Protein AF-A0A949FJX7-F1 (afdb_monomer_lite)

Radius of gyration: 22.49 Å; chains: 1; bounding box: 45×61×65 Å

pLDDT: mean 82.36, std 11.71, range [41.91, 94.56]

Structure (mmCIF, N/CA/C/O backbone):
data_AF-A0A949FJX7-F1
#
_entry.id   AF-A0A949FJX7-F1
#
loop_
_atom_site.group_PDB
_atom_site.id
_atom_site.type_symbol
_atom_site.label_atom_id
_atom_site.label_alt_id
_atom_site.label_comp_id
_atom_site.label_asym_id
_atom_site.label_entity_id
_atom_site.label_seq_id
_atom_site.pdbx_PDB_ins_code
_atom_site.Cartn_x
_atom_site.Cartn_y
_atom_site.Cartn_z
_atom_site.occupancy
_atom_site.B_iso_or_equiv
_atom_site.auth_seq_id
_atom_site.auth_comp_id
_atom_site.auth_asym_id
_atom_site.auth_atom_id
_atom_site.pdbx_PDB_model_num
ATOM 1 N N . ALA A 1 1 ? -10.177 -44.378 41.256 1.00 55.56 1 ALA A N 1
ATOM 2 C CA . ALA A 1 1 ? -9.886 -43.213 40.398 1.00 55.56 1 ALA A CA 1
ATOM 3 C C . ALA A 1 1 ? -10.819 -42.079 40.815 1.00 55.56 1 ALA A C 1
ATOM 5 O O . ALA A 1 1 ? -12.022 -42.196 40.625 1.00 55.56 1 ALA A O 1
ATOM 6 N N . MET A 1 2 ? -10.292 -41.076 41.522 1.00 41.91 2 MET A N 1
ATOM 7 C CA . MET A 1 2 ? -11.069 -39.969 42.092 1.00 41.91 2 MET A CA 1
ATOM 8 C C . MET A 1 2 ? -11.589 -39.044 40.984 1.00 41.91 2 MET A C 1
ATOM 10 O O . MET A 1 2 ? -10.803 -38.447 40.254 1.00 41.91 2 MET A O 1
ATOM 14 N N . SER A 1 3 ? -12.913 -38.932 40.886 1.00 53.88 3 SER A N 1
ATOM 15 C CA . SER A 1 3 ? -13.614 -37.914 40.104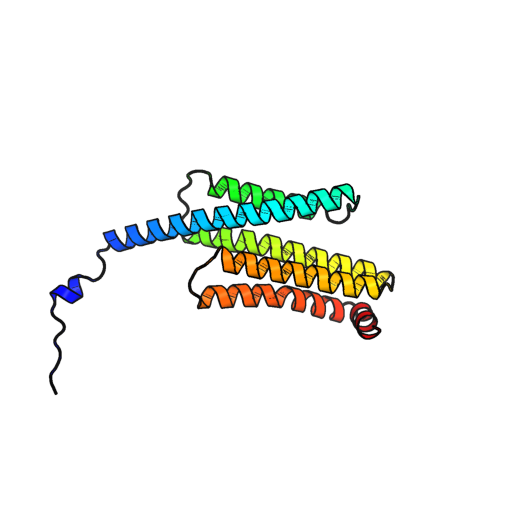 1.00 53.88 3 SER A CA 1
ATOM 16 C C . SER A 1 3 ? -13.419 -36.562 40.796 1.00 53.88 3 SER A C 1
ATOM 18 O O . SER A 1 3 ? -13.989 -36.327 41.860 1.00 53.88 3 SER A O 1
ATOM 20 N N . GLN A 1 4 ? -12.570 -35.692 40.242 1.00 52.31 4 GLN A N 1
ATOM 21 C CA . GLN A 1 4 ? -12.503 -34.292 40.660 1.00 52.31 4 GLN A CA 1
ATOM 22 C C . GLN A 1 4 ? -13.785 -33.589 40.203 1.00 52.31 4 GLN A C 1
ATOM 24 O O . GLN A 1 4 ? -13.885 -33.088 39.084 1.00 52.31 4 GLN A O 1
ATOM 29 N N . THR A 1 5 ? -14.787 -33.564 41.077 1.00 62.59 5 THR A N 1
ATOM 30 C CA . THR A 1 5 ? -15.949 -32.689 40.943 1.00 62.59 5 THR A CA 1
ATOM 31 C C . THR A 1 5 ? -15.472 -31.249 41.101 1.00 62.59 5 THR A C 1
ATOM 33 O O . THR A 1 5 ? -15.232 -30.782 42.214 1.00 62.59 5 THR A O 1
ATOM 36 N N . VAL A 1 6 ? -15.273 -30.566 39.973 1.00 63.91 6 VAL A N 1
ATOM 37 C CA . VAL A 1 6 ? -15.025 -29.121 39.930 1.00 63.91 6 VAL A CA 1
ATOM 38 C C . VAL A 1 6 ? -16.163 -28.431 40.691 1.00 63.91 6 VAL A C 1
ATOM 40 O O . VAL A 1 6 ? -17.327 -28.675 40.362 1.00 63.91 6 VAL A O 1
ATOM 43 N N . PRO A 1 7 ? -15.868 -27.619 41.718 1.00 64.88 7 PRO A N 1
ATOM 44 C CA . PRO A 1 7 ? -16.902 -27.063 42.571 1.00 64.88 7 PRO A CA 1
ATOM 45 C C . PRO A 1 7 ? -17.739 -26.016 41.796 1.00 64.88 7 PRO A C 1
ATOM 47 O O . PRO A 1 7 ? -17.229 -25.329 40.901 1.00 64.88 7 PRO A O 1
ATOM 50 N N . PRO A 1 8 ? -19.058 -25.943 42.058 1.00 58.44 8 PRO A N 1
ATOM 51 C CA . PRO A 1 8 ? -20.022 -25.192 41.241 1.00 58.44 8 PRO A CA 1
ATOM 52 C C . PRO A 1 8 ? -19.822 -23.665 41.265 1.00 58.44 8 PRO A C 1
ATOM 54 O O . PRO A 1 8 ? -20.270 -22.960 40.361 1.00 58.44 8 PRO A O 1
ATOM 57 N N . ASP A 1 9 ? -19.096 -23.143 42.249 1.00 57.72 9 ASP A N 1
ATOM 58 C CA . ASP A 1 9 ? -18.681 -21.742 42.364 1.00 57.72 9 ASP A CA 1
ATOM 59 C C . ASP A 1 9 ? -17.603 -21.347 41.336 1.00 57.72 9 ASP A C 1
ATOM 61 O O . ASP A 1 9 ? -17.586 -20.212 40.849 1.00 57.72 9 ASP A O 1
ATOM 65 N N . LEU A 1 10 ? -16.749 -22.291 40.923 1.00 54.44 10 LEU A N 1
ATOM 66 C CA . LEU A 1 10 ? -15.753 -22.077 39.867 1.00 54.44 10 LEU A CA 1
ATOM 67 C C . LEU A 1 10 ? -16.365 -22.101 38.458 1.00 54.44 10 LEU A C 1
ATOM 69 O O . LEU A 1 10 ? -15.862 -21.411 37.571 1.00 54.44 10 LEU A O 1
ATOM 73 N N . GLN A 1 11 ? -17.485 -22.804 38.252 1.00 52.91 11 GLN A N 1
ATOM 74 C CA . GLN A 1 11 ? -18.250 -22.738 36.997 1.00 52.91 11 GLN A CA 1
ATOM 75 C C . GLN A 1 11 ? -19.075 -21.444 36.882 1.00 52.91 11 GLN A C 1
ATOM 77 O O . GLN A 1 11 ? -19.305 -20.955 35.781 1.00 52.91 11 GLN A O 1
ATOM 82 N N . ALA A 1 12 ? -19.464 -20.818 37.996 1.00 49.09 12 ALA A N 1
ATOM 83 C CA . ALA A 1 12 ? -20.165 -19.529 37.990 1.00 49.09 12 ALA A CA 1
ATOM 84 C C . ALA A 1 12 ? -19.241 -18.320 37.721 1.00 49.09 12 ALA A C 1
ATOM 86 O O . ALA A 1 12 ? -19.716 -17.241 37.364 1.00 49.09 12 ALA A O 1
ATOM 87 N N . ARG A 1 13 ? -17.912 -18.498 37.792 1.00 50.84 13 ARG A N 1
ATOM 88 C CA . ARG A 1 13 ? -16.920 -17.546 37.248 1.00 50.84 13 ARG A CA 1
ATOM 89 C C . ARG A 1 13 ? -16.794 -17.601 35.720 1.00 50.84 13 ARG A C 1
ATOM 91 O O . ARG A 1 13 ? -15.902 -16.970 35.152 1.00 50.84 13 ARG A O 1
ATOM 98 N N . VAL A 1 14 ? -17.698 -18.303 35.035 1.00 57.34 14 VAL A N 1
ATOM 99 C CA . VAL A 1 14 ? -17.932 -18.153 33.595 1.00 57.34 14 VAL A CA 1
ATOM 100 C C . VAL A 1 14 ? -18.445 -16.736 33.350 1.00 57.34 14 VAL A C 1
ATOM 102 O O . VAL A 1 14 ? -19.636 -16.460 33.431 1.00 57.34 14 VAL A O 1
ATOM 105 N N . VAL A 1 15 ? -17.487 -15.837 33.110 1.00 58.91 15 VAL A N 1
ATOM 106 C CA . VAL A 1 15 ? -17.595 -14.444 32.657 1.00 58.91 15 VAL A CA 1
ATOM 107 C C . VAL A 1 15 ? -19.042 -14.007 32.440 1.00 58.91 15 VAL A C 1
ATOM 109 O O . VAL A 1 15 ? -19.660 -14.324 31.410 1.00 58.91 15 VAL A O 1
ATOM 112 N N . SER A 1 16 ? -19.565 -13.275 33.425 1.00 67.00 16 SER A N 1
ATOM 113 C CA . SER A 1 16 ? -20.904 -12.689 33.370 1.00 67.00 16 SER A CA 1
ATOM 114 C C . SER A 1 16 ? -21.109 -11.964 32.026 1.00 67.00 16 SER A C 1
ATOM 116 O O . SER A 1 16 ? -20.160 -11.369 31.500 1.00 67.00 16 SER A O 1
ATOM 118 N N . PRO A 1 17 ? -22.314 -11.986 31.427 1.00 67.12 17 PRO A N 1
ATOM 119 C CA . PRO A 1 17 ? -22.575 -11.324 30.144 1.00 67.12 17 PRO A CA 1
ATOM 120 C C . PRO A 1 17 ? -22.100 -9.862 30.119 1.00 67.12 17 PRO A C 1
ATOM 122 O O . PRO A 1 17 ? -21.512 -9.409 29.138 1.00 67.12 17 PRO A O 1
ATOM 125 N N . HIS A 1 18 ? -22.239 -9.159 31.248 1.00 66.00 18 HIS A N 1
ATOM 126 C CA . HIS A 1 18 ? -21.753 -7.793 31.442 1.00 66.00 18 HIS A CA 1
ATOM 127 C C . HIS A 1 18 ? -20.224 -7.660 31.344 1.00 66.00 18 HIS A C 1
ATOM 129 O O . HIS A 1 18 ? -19.732 -6.700 30.750 1.00 66.00 18 HIS A O 1
ATOM 135 N N . GLN A 1 19 ? -19.457 -8.629 31.855 1.00 67.62 19 GLN A N 1
ATOM 136 C CA . GLN A 1 19 ? -18.003 -8.651 31.684 1.00 67.62 19 GLN A CA 1
ATOM 137 C C . GLN A 1 19 ? -17.606 -8.885 30.220 1.00 67.62 19 GLN A C 1
ATOM 139 O O . GLN A 1 19 ? -16.698 -8.212 29.742 1.00 67.62 19 GLN A O 1
ATOM 144 N N . ARG A 1 20 ? -18.299 -9.755 29.465 1.00 62.59 20 ARG A N 1
ATOM 145 C CA . ARG A 1 20 ? -17.988 -9.987 28.033 1.00 62.59 20 ARG A CA 1
ATOM 146 C C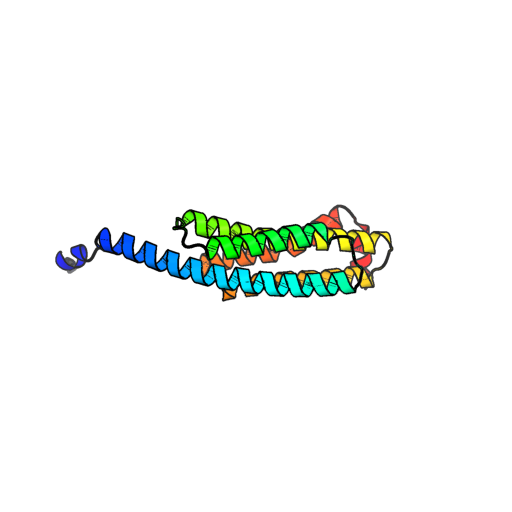 . ARG A 1 20 ? -18.177 -8.733 27.183 1.00 62.59 20 ARG A C 1
ATOM 148 O O . ARG A 1 20 ? -17.345 -8.441 26.323 1.00 62.59 20 ARG A O 1
ATOM 155 N N . VAL A 1 21 ? -19.245 -7.978 27.442 1.00 67.56 21 VAL A N 1
ATOM 156 C CA . VAL A 1 21 ? -19.512 -6.702 26.759 1.00 67.56 21 VAL A CA 1
ATOM 157 C C . VAL A 1 21 ? -18.431 -5.674 27.102 1.00 67.56 21 VAL A C 1
ATOM 159 O O . VAL A 1 21 ? -17.914 -5.007 26.206 1.00 67.56 21 VAL A O 1
ATOM 162 N N . ARG A 1 22 ? -18.015 -5.601 28.372 1.00 69.25 22 ARG A N 1
ATOM 163 C CA . ARG A 1 22 ? -16.947 -4.698 28.822 1.00 69.25 22 ARG A CA 1
ATOM 164 C C . ARG A 1 22 ? -15.582 -5.043 28.213 1.00 69.25 22 ARG A C 1
ATOM 166 O O . ARG A 1 22 ? -14.931 -4.153 27.677 1.00 69.25 22 ARG A O 1
ATOM 173 N N . PHE A 1 23 ? -15.193 -6.320 28.190 1.00 69.19 23 PHE A N 1
ATOM 174 C CA . PHE A 1 23 ? -13.948 -6.771 27.548 1.00 69.19 23 PHE A CA 1
ATOM 175 C C . PHE A 1 23 ? -13.936 -6.511 26.038 1.00 69.19 23 PHE A C 1
ATOM 177 O O . PHE A 1 23 ? -12.909 -6.124 25.480 1.00 69.19 23 PHE A O 1
ATOM 184 N N . SER A 1 24 ? -15.077 -6.684 25.367 1.00 68.00 24 SER A N 1
ATOM 185 C CA . SER A 1 24 ? -15.203 -6.388 23.934 1.00 68.00 24 SER A CA 1
ATOM 186 C C . SER A 1 24 ? -15.050 -4.889 23.658 1.00 68.00 24 SER A C 1
ATOM 188 O O . SER A 1 24 ? -14.356 -4.500 22.721 1.00 68.00 24 SER A O 1
ATOM 190 N N . ALA A 1 25 ? -15.630 -4.038 24.509 1.00 68.19 25 ALA A N 1
ATOM 191 C CA . ALA A 1 25 ? -15.488 -2.587 24.411 1.00 68.19 25 ALA A CA 1
ATOM 192 C C . ALA A 1 25 ? -14.044 -2.115 24.669 1.00 68.19 25 ALA A C 1
ATOM 194 O O . ALA A 1 25 ? -13.532 -1.292 23.911 1.00 68.19 25 ALA A O 1
ATOM 195 N N . GLU A 1 26 ? -13.367 -2.666 25.682 1.00 71.38 26 GLU A N 1
ATOM 196 C CA . GLU A 1 26 ? -11.954 -2.369 25.975 1.00 71.38 26 GLU A CA 1
ATOM 197 C C . GLU A 1 26 ? -11.032 -2.828 24.834 1.00 71.38 26 GLU A C 1
ATOM 199 O O . GLU A 1 26 ? -10.161 -2.078 24.392 1.00 71.38 26 GLU A O 1
ATOM 204 N N . THR A 1 27 ? -11.275 -4.017 24.276 1.00 77.75 27 THR A N 1
ATOM 205 C CA . THR A 1 27 ? -10.508 -4.540 23.133 1.00 77.75 27 THR A CA 1
ATOM 206 C C . THR A 1 27 ? -10.694 -3.673 21.886 1.00 77.75 27 THR A C 1
ATOM 208 O O . THR A 1 27 ? -9.722 -3.367 21.193 1.00 77.75 27 THR A O 1
ATOM 211 N N . ASN A 1 28 ? -11.922 -3.224 21.610 1.00 78.12 28 ASN A N 1
ATOM 212 C CA . ASN A 1 28 ? -12.212 -2.339 20.481 1.00 78.12 28 ASN A CA 1
ATOM 213 C C . ASN A 1 28 ? -11.568 -0.956 20.653 1.00 78.12 28 ASN A C 1
ATOM 215 O O . ASN A 1 28 ? -11.064 -0.393 19.681 1.00 78.12 28 ASN A O 1
ATOM 219 N N . ALA A 1 29 ? -11.534 -0.420 21.877 1.00 79.19 29 ALA A N 1
ATOM 220 C CA . ALA A 1 29 ? -10.850 0.838 22.169 1.00 79.19 29 ALA A CA 1
ATOM 221 C C . ALA A 1 29 ? -9.335 0.728 21.925 1.00 79.19 29 ALA A C 1
ATOM 223 O O . ALA A 1 29 ? -8.758 1.584 21.256 1.00 79.19 29 ALA A O 1
ATOM 224 N N . LEU A 1 30 ? -8.702 -0.360 22.379 1.00 81.94 30 LEU A N 1
ATOM 225 C CA . LEU A 1 30 ? -7.279 -0.616 22.126 1.00 81.94 30 LEU A CA 1
ATOM 226 C C . LEU A 1 30 ? -6.977 -0.800 20.633 1.00 81.94 30 LEU A C 1
ATOM 228 O O . LEU A 1 30 ? -5.998 -0.245 20.132 1.00 81.94 30 LEU A O 1
ATOM 232 N N . LEU A 1 31 ? -7.819 -1.549 19.913 1.00 81.94 31 LEU A N 1
ATOM 233 C CA . LEU A 1 31 ? -7.677 -1.753 18.469 1.00 81.94 31 LEU A CA 1
ATOM 234 C C . LEU A 1 31 ? -7.762 -0.425 17.710 1.00 81.94 31 LEU A C 1
ATOM 236 O O . LEU A 1 31 ? -6.953 -0.168 16.823 1.00 81.94 31 LEU A O 1
ATOM 240 N N . ARG A 1 32 ? -8.708 0.435 18.089 1.00 84.25 32 ARG A N 1
ATOM 241 C CA . ARG A 1 32 ? -8.887 1.757 17.492 1.00 84.25 32 ARG A CA 1
ATOM 242 C C . ARG A 1 32 ? -7.653 2.638 17.679 1.00 84.25 32 ARG A C 1
ATOM 244 O O . ARG A 1 32 ? -7.178 3.200 16.699 1.00 84.25 32 ARG A O 1
ATOM 251 N N . THR A 1 33 ? -7.115 2.729 18.894 1.00 86.12 33 THR A N 1
ATOM 252 C CA . THR A 1 33 ? -5.912 3.531 19.176 1.00 86.12 33 THR A CA 1
ATOM 253 C C . THR A 1 33 ? -4.705 3.032 18.378 1.00 86.12 33 THR A C 1
ATOM 255 O O . THR A 1 33 ? -3.971 3.815 17.783 1.00 86.12 33 THR A O 1
ATOM 258 N N . ARG A 1 34 ? -4.524 1.713 18.288 1.00 88.38 34 ARG A N 1
ATOM 259 C CA . ARG A 1 34 ? -3.455 1.104 17.484 1.00 88.38 34 ARG A CA 1
ATOM 260 C C . ARG A 1 34 ? -3.604 1.396 15.994 1.00 88.38 34 ARG A C 1
ATOM 262 O O . ARG A 1 34 ? -2.635 1.772 15.341 1.00 88.38 34 ARG A O 1
ATOM 269 N N . LEU A 1 35 ? -4.821 1.269 15.470 1.00 85.88 35 LEU A N 1
ATOM 270 C CA . LEU A 1 35 ? -5.119 1.558 14.071 1.00 85.88 35 LEU A CA 1
ATOM 271 C C . LEU A 1 35 ? -4.938 3.047 13.742 1.00 85.88 35 LEU A C 1
ATOM 273 O O . LEU A 1 35 ? -4.509 3.369 12.640 1.00 85.88 35 LEU A O 1
ATOM 277 N N . GLN A 1 36 ? -5.194 3.951 14.693 1.00 89.06 36 GLN A N 1
ATOM 278 C CA . GLN A 1 36 ? -4.876 5.376 14.547 1.00 89.06 36 GLN A CA 1
ATOM 279 C C . GLN A 1 36 ? -3.369 5.613 14.414 1.00 89.06 36 GLN A C 1
ATOM 281 O O . GLN A 1 36 ? -2.964 6.348 13.518 1.00 89.06 36 GLN A O 1
ATOM 286 N N . TYR A 1 37 ? -2.544 4.988 15.263 1.00 90.06 37 TYR A N 1
ATOM 287 C CA . TYR A 1 37 ? -1.086 5.105 15.156 1.00 90.06 37 TYR A CA 1
ATOM 288 C C . TYR A 1 37 ? -0.562 4.519 13.843 1.00 90.06 37 TYR A C 1
ATOM 290 O O . TYR A 1 37 ? 0.241 5.167 13.182 1.00 90.06 37 TYR A O 1
ATOM 298 N N . ALA A 1 38 ? -1.081 3.362 13.417 1.00 89.81 38 ALA A N 1
ATOM 299 C CA . ALA A 1 38 ? -0.745 2.774 12.120 1.00 89.81 38 ALA A CA 1
ATOM 300 C C . ALA A 1 38 ? -1.126 3.697 10.953 1.00 89.81 38 ALA A C 1
ATOM 302 O O . ALA A 1 38 ? -0.331 3.914 10.045 1.00 89.81 38 ALA A O 1
ATOM 303 N N . ALA A 1 39 ? -2.338 4.260 10.974 1.00 90.19 39 ALA A N 1
ATOM 304 C CA . ALA A 1 39 ? -2.800 5.174 9.935 1.00 90.19 39 ALA A CA 1
ATOM 305 C C . ALA A 1 39 ? -1.958 6.455 9.888 1.00 90.19 39 ALA A C 1
ATOM 307 O O . ALA A 1 39 ? -1.665 6.942 8.801 1.00 90.19 39 ALA A O 1
ATOM 308 N N . LEU A 1 40 ? -1.540 6.976 11.045 1.00 91.94 40 LEU A N 1
ATOM 309 C CA . LEU A 1 40 ? -0.658 8.137 11.126 1.00 91.94 40 LEU A CA 1
ATOM 310 C C . LEU A 1 40 ? 0.739 7.828 10.571 1.00 91.94 40 LEU A C 1
ATOM 312 O O . LEU A 1 40 ? 1.244 8.596 9.759 1.00 91.94 40 LEU A O 1
ATOM 316 N N . ASP A 1 41 ? 1.336 6.708 10.976 1.00 91.94 41 ASP A N 1
ATOM 317 C CA . ASP A 1 41 ? 2.644 6.254 10.489 1.00 91.94 41 ASP A CA 1
ATOM 318 C C . ASP A 1 41 ? 2.638 6.083 8.962 1.00 91.94 41 ASP A C 1
ATOM 320 O O . ASP A 1 41 ? 3.431 6.700 8.248 1.00 91.94 41 ASP A O 1
ATOM 324 N N . ILE A 1 42 ? 1.643 5.356 8.441 1.00 90.00 42 ILE A N 1
ATOM 325 C CA . ILE A 1 42 ? 1.443 5.169 7.000 1.00 90.00 42 ILE A CA 1
ATOM 326 C C . ILE A 1 42 ? 1.225 6.516 6.299 1.00 90.00 42 ILE A C 1
ATOM 328 O O . ILE A 1 42 ? 1.805 6.746 5.238 1.00 90.00 42 ILE A O 1
ATOM 332 N N . ALA A 1 43 ? 0.424 7.423 6.868 1.00 91.75 43 ALA A N 1
ATOM 333 C CA . ALA A 1 43 ? 0.201 8.748 6.289 1.00 91.75 43 ALA A CA 1
ATOM 334 C C . ALA A 1 43 ? 1.500 9.555 6.192 1.00 91.75 43 ALA A C 1
ATOM 336 O O . ALA A 1 43 ? 1.740 10.184 5.165 1.00 91.75 43 ALA A O 1
ATOM 337 N N . ILE A 1 44 ? 2.348 9.518 7.225 1.00 93.19 44 ILE A N 1
ATOM 338 C CA . ILE A 1 44 ? 3.641 10.214 7.243 1.00 93.19 44 ILE A CA 1
ATOM 339 C C . ILE A 1 44 ? 4.558 9.648 6.158 1.00 93.19 44 ILE A C 1
ATOM 341 O O . ILE A 1 44 ? 5.085 10.409 5.346 1.00 93.19 44 ILE A O 1
ATOM 345 N N . VAL A 1 45 ? 4.711 8.323 6.093 1.00 91.06 45 VAL A N 1
ATOM 346 C CA . VAL A 1 45 ? 5.551 7.666 5.079 1.00 91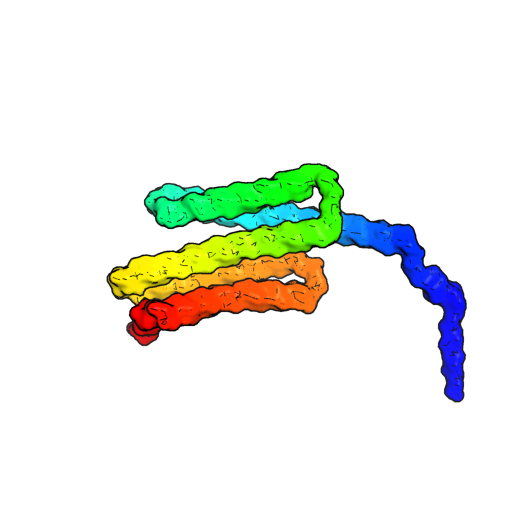.06 45 VAL A CA 1
ATOM 347 C C . VAL A 1 45 ? 5.053 7.982 3.666 1.00 91.06 45 VAL A C 1
ATOM 349 O O . VAL A 1 45 ? 5.846 8.348 2.792 1.00 91.06 45 VAL A O 1
ATOM 352 N N . LEU A 1 46 ? 3.738 7.905 3.434 1.00 88.56 46 LEU A N 1
ATOM 353 C CA . LEU A 1 46 ? 3.136 8.251 2.146 1.00 88.56 46 LEU A CA 1
ATOM 354 C C . LEU A 1 46 ? 3.302 9.735 1.807 1.00 88.56 46 LEU A C 1
ATOM 356 O O . LEU A 1 46 ? 3.581 10.047 0.653 1.00 88.56 46 LEU A O 1
ATOM 360 N N . ALA A 1 47 ? 3.178 10.639 2.779 1.00 90.44 47 ALA A N 1
ATOM 361 C CA . ALA A 1 47 ? 3.369 12.072 2.574 1.00 90.44 47 ALA A CA 1
ATOM 362 C C . ALA A 1 47 ? 4.823 12.404 2.212 1.00 90.44 47 ALA A C 1
ATOM 364 O O . ALA A 1 47 ? 5.057 13.124 1.243 1.00 90.44 47 ALA A O 1
ATOM 365 N N . ILE A 1 48 ? 5.802 11.829 2.920 1.00 90.62 48 ILE A N 1
ATOM 366 C CA . ILE A 1 48 ? 7.230 11.985 2.597 1.00 90.62 48 ILE A CA 1
ATOM 367 C C . ILE A 1 48 ? 7.502 11.473 1.181 1.00 90.62 48 ILE A C 1
ATOM 369 O O . ILE A 1 48 ? 8.123 12.165 0.372 1.00 90.62 48 ILE A O 1
ATOM 373 N N . SER A 1 49 ? 6.989 10.284 0.851 1.00 86.06 49 SER A N 1
ATOM 374 C CA . SER A 1 49 ? 7.116 9.717 -0.491 1.00 86.06 49 SER A CA 1
ATOM 375 C C . SER A 1 49 ? 6.470 10.618 -1.548 1.00 86.06 49 SER A C 1
ATOM 377 O O . SER A 1 49 ? 7.070 10.875 -2.592 1.00 86.06 49 SER A O 1
ATOM 379 N N . PHE A 1 50 ? 5.274 11.143 -1.279 1.00 86.56 50 PHE A N 1
ATOM 380 C CA . PHE A 1 50 ? 4.552 12.039 -2.175 1.00 86.56 50 PHE A CA 1
ATOM 381 C C . PHE A 1 50 ? 5.345 13.318 -2.451 1.00 86.56 50 PHE A C 1
ATOM 383 O O . PHE A 1 50 ? 5.588 13.632 -3.614 1.00 86.56 50 PHE A O 1
ATOM 390 N N . VAL A 1 51 ? 5.819 14.001 -1.405 1.00 88.19 51 VAL A N 1
ATOM 391 C CA . VAL A 1 51 ? 6.624 15.227 -1.527 1.00 88.19 51 VAL A CA 1
ATOM 392 C C . VAL A 1 51 ? 7.914 14.954 -2.296 1.00 88.19 51 VAL A C 1
ATOM 394 O O . VAL A 1 51 ? 8.227 15.684 -3.233 1.00 88.19 51 VAL A O 1
ATOM 397 N N . GLY A 1 52 ? 8.629 13.871 -1.980 1.00 83.94 52 GLY A N 1
ATOM 398 C CA . GLY A 1 52 ? 9.858 13.513 -2.692 1.00 83.94 52 GLY A CA 1
ATOM 399 C C . GLY A 1 52 ? 9.635 13.270 -4.188 1.00 83.94 52 GLY A C 1
ATOM 400 O O . GLY A 1 52 ? 10.421 13.715 -5.019 1.00 83.94 52 GLY A O 1
ATOM 401 N N . ASN A 1 53 ? 8.531 12.616 -4.559 1.00 82.88 53 ASN A N 1
ATOM 402 C CA . ASN A 1 53 ? 8.221 12.352 -5.967 1.00 82.88 53 ASN A CA 1
ATOM 403 C C . ASN A 1 53 ? 7.665 13.577 -6.705 1.00 82.88 53 ASN A C 1
ATOM 405 O O . ASN A 1 53 ? 7.914 13.720 -7.905 1.00 82.88 53 ASN A O 1
ATOM 409 N N . PHE A 1 54 ? 6.946 14.448 -5.993 1.00 82.56 54 PHE A N 1
ATOM 410 C CA . PHE A 1 54 ? 6.494 15.740 -6.499 1.00 82.56 54 PHE A CA 1
ATOM 411 C C . PHE A 1 54 ? 7.691 16.635 -6.837 1.00 82.56 54 PHE A C 1
ATOM 413 O O . PHE A 1 54 ? 7.770 17.156 -7.946 1.00 82.56 54 PHE A O 1
ATOM 420 N N . LEU A 1 55 ? 8.676 16.723 -5.936 1.00 86.19 55 LEU A N 1
ATOM 421 C CA . LEU A 1 55 ? 9.930 17.447 -6.177 1.00 86.19 55 LEU A CA 1
ATOM 422 C C . LEU A 1 55 ? 10.746 16.833 -7.323 1.00 86.19 55 LEU A C 1
ATOM 424 O O . LEU A 1 55 ? 11.333 17.558 -8.120 1.00 86.19 55 LEU A O 1
ATOM 428 N N . ALA A 1 56 ? 10.729 15.505 -7.461 1.00 79.81 56 ALA A N 1
ATOM 429 C CA . ALA A 1 56 ? 11.358 14.804 -8.580 1.00 79.81 56 ALA A CA 1
ATOM 430 C C . ALA A 1 56 ? 10.586 14.923 -9.915 1.00 79.81 56 ALA A C 1
ATOM 432 O O . ALA A 1 56 ? 10.963 14.276 -10.888 1.00 79.81 56 ALA A O 1
ATOM 433 N N . SER A 1 57 ? 9.499 15.711 -9.983 1.00 74.12 57 SER A N 1
ATOM 434 C CA . SER A 1 57 ? 8.682 15.939 -11.193 1.00 74.12 57 SER A CA 1
ATOM 435 C C . SER A 1 57 ? 8.123 14.662 -11.845 1.00 74.12 57 SER A C 1
ATOM 437 O O . SER A 1 57 ? 7.770 14.637 -13.026 1.00 74.12 57 SER A O 1
ATOM 439 N N . SER A 1 58 ? 7.996 13.585 -11.071 1.00 70.94 58 SER A N 1
ATOM 440 C CA . SER A 1 58 ? 7.541 12.275 -11.550 1.00 70.94 58 SER A CA 1
ATOM 441 C C . SER A 1 58 ? 6.015 12.160 -11.438 1.00 70.94 58 SER A C 1
ATOM 443 O O . SER A 1 58 ? 5.467 11.749 -10.415 1.00 70.94 58 SER A O 1
ATOM 445 N N . HIS A 1 59 ? 5.314 12.557 -12.506 1.00 73.75 59 HIS A N 1
ATOM 446 C CA . HIS A 1 59 ? 3.852 12.720 -12.512 1.00 73.75 59 HIS A CA 1
ATOM 447 C C . HIS A 1 59 ? 3.056 11.420 -12.711 1.00 73.75 59 HIS A C 1
ATOM 449 O O . HIS A 1 59 ? 1.860 11.390 -12.425 1.00 73.75 59 HIS A O 1
ATOM 455 N N . GLU A 1 60 ? 3.707 10.337 -13.143 1.00 69.12 60 GLU A N 1
ATOM 456 C CA . GLU A 1 60 ? 3.049 9.135 -13.686 1.00 69.12 60 GLU A CA 1
ATOM 457 C C . GLU A 1 60 ? 2.115 8.398 -12.705 1.00 69.12 60 GLU A C 1
ATOM 459 O O . GLU A 1 60 ? 1.272 7.619 -13.132 1.00 69.12 60 GLU A O 1
ATOM 464 N N . TRP A 1 61 ? 2.200 8.671 -11.396 1.00 81.25 61 TRP A N 1
ATOM 465 C CA . TRP A 1 61 ? 1.365 8.021 -10.370 1.00 81.25 61 TRP A CA 1
ATOM 466 C C . TRP A 1 61 ? 0.887 8.971 -9.263 1.00 81.25 61 TRP A C 1
ATOM 468 O O . TRP A 1 61 ? 0.4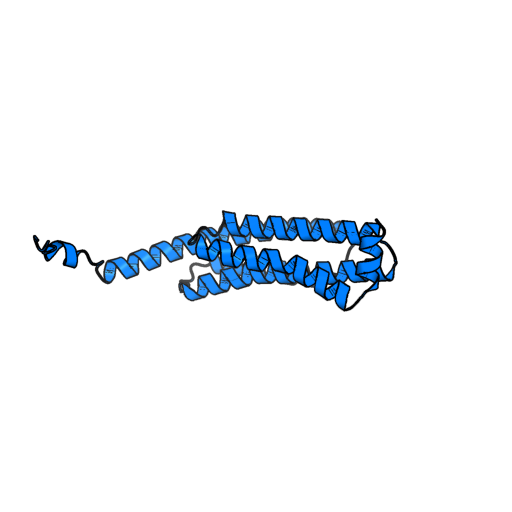83 8.519 -8.187 1.00 81.25 61 TRP A O 1
ATOM 478 N N . LEU A 1 62 ? 0.937 10.290 -9.493 1.00 82.88 62 LEU A N 1
ATOM 479 C CA . LEU A 1 62 ? 0.546 11.274 -8.475 1.00 82.88 62 LEU A CA 1
ATOM 480 C C . LEU A 1 62 ? -0.929 11.148 -8.094 1.00 82.88 62 LEU A C 1
ATOM 482 O O . LEU A 1 62 ? -1.242 11.189 -6.911 1.00 82.88 62 LEU A O 1
ATOM 486 N N . LEU A 1 63 ? -1.820 10.918 -9.064 1.00 86.25 63 LEU A N 1
ATOM 487 C CA . LEU A 1 63 ? -3.251 10.772 -8.791 1.00 86.25 63 LEU A CA 1
ATOM 488 C C . LEU A 1 63 ? -3.537 9.581 -7.865 1.00 86.25 63 LEU A C 1
ATOM 490 O O . LEU A 1 63 ? -4.232 9.737 -6.865 1.00 86.25 63 LEU A O 1
ATOM 494 N N . LEU A 1 64 ? -2.962 8.409 -8.162 1.00 88.12 64 LEU A N 1
ATOM 495 C CA . LEU A 1 64 ? -3.134 7.207 -7.341 1.00 88.12 64 LEU A CA 1
ATOM 496 C C . LEU A 1 64 ? -2.630 7.442 -5.912 1.00 88.12 64 LEU A C 1
ATOM 498 O O . LEU A 1 64 ? -3.336 7.140 -4.951 1.00 88.12 64 LEU A O 1
ATOM 502 N N . ARG A 1 65 ? -1.438 8.035 -5.772 1.00 87.81 65 ARG A N 1
ATOM 503 C CA . ARG A 1 65 ? -0.865 8.372 -4.464 1.00 87.81 65 ARG A CA 1
ATOM 504 C C . ARG A 1 65 ? -1.725 9.365 -3.696 1.00 87.81 65 ARG A C 1
ATOM 506 O O . ARG A 1 65 ? -1.931 9.167 -2.507 1.00 87.81 65 ARG A O 1
ATOM 513 N N . SER A 1 66 ? -2.252 10.394 -4.359 1.00 89.00 66 SER A N 1
ATOM 514 C CA . SER A 1 66 ? -3.155 11.368 -3.741 1.00 89.00 66 SER A CA 1
ATOM 515 C C . SER A 1 66 ? -4.449 10.718 -3.259 1.00 89.00 66 SER A C 1
ATOM 517 O O . SER A 1 66 ? -4.904 11.027 -2.161 1.00 89.00 66 SER A O 1
ATOM 519 N N . ILE A 1 67 ? -5.024 9.794 -4.037 1.00 93.19 67 ILE A N 1
ATOM 520 C CA . ILE A 1 67 ? -6.240 9.062 -3.652 1.00 93.19 67 ILE A CA 1
ATOM 521 C C . ILE A 1 67 ? -5.981 8.212 -2.407 1.00 93.19 67 ILE A C 1
ATOM 523 O O . ILE A 1 67 ? -6.744 8.281 -1.448 1.00 93.19 67 ILE A O 1
ATOM 527 N N . VAL A 1 68 ? -4.898 7.434 -2.392 1.00 92.19 68 VAL A N 1
ATOM 528 C CA . VAL A 1 68 ? -4.576 6.548 -1.262 1.00 92.19 68 VAL A CA 1
ATOM 529 C C . VAL A 1 68 ? -4.156 7.351 -0.034 1.00 92.19 68 VAL A C 1
ATOM 531 O O . VAL A 1 68 ? -4.596 7.043 1.069 1.00 92.19 68 VAL A O 1
ATOM 534 N N . LEU A 1 69 ? -3.368 8.415 -0.203 1.00 91.81 69 LEU A N 1
ATOM 535 C CA . LEU A 1 69 ? -3.016 9.330 0.883 1.00 91.81 69 LEU A CA 1
ATOM 536 C C . LEU A 1 69 ? -4.271 9.993 1.464 1.00 91.81 69 LEU A C 1
ATOM 538 O O . LEU A 1 69 ? -4.465 9.979 2.677 1.00 91.81 69 LEU A O 1
ATOM 542 N N . GLY A 1 70 ? -5.156 10.510 0.607 1.00 93.19 70 GLY A N 1
ATOM 543 C CA . GLY A 1 70 ? -6.439 11.080 1.010 1.00 93.19 70 GLY A CA 1
ATOM 544 C C . GLY A 1 70 ? -7.316 10.068 1.745 1.00 93.19 70 GLY A C 1
ATOM 545 O O . GLY A 1 70 ? -7.884 10.396 2.784 1.00 93.19 70 GLY A O 1
ATOM 546 N N . TRP A 1 71 ? -7.360 8.821 1.271 1.00 93.25 71 TRP A N 1
ATOM 547 C CA . TRP A 1 71 ? -8.048 7.717 1.939 1.00 93.25 71 TRP A CA 1
ATOM 548 C C . TRP A 1 71 ? -7.475 7.427 3.330 1.00 93.25 71 TRP A C 1
ATOM 550 O O . TRP A 1 71 ? -8.236 7.348 4.291 1.00 93.25 71 TRP A O 1
ATOM 560 N N . VAL A 1 72 ? -6.152 7.307 3.470 1.00 91.44 72 VAL A N 1
ATOM 561 C CA . VAL A 1 72 ? -5.495 7.041 4.763 1.00 91.44 72 VAL A CA 1
ATOM 562 C C . VAL A 1 72 ? -5.736 8.193 5.743 1.00 91.44 72 VAL A C 1
ATOM 564 O O . VAL A 1 72 ? -6.062 7.955 6.907 1.00 91.44 72 VAL A O 1
ATOM 567 N N . ILE A 1 73 ? -5.648 9.440 5.275 1.00 91.69 73 ILE A N 1
ATOM 568 C CA . ILE A 1 73 ? -5.945 10.632 6.080 1.00 91.69 73 ILE A CA 1
ATOM 569 C C . ILE A 1 73 ? -7.418 10.636 6.508 1.00 91.69 73 ILE A C 1
ATOM 571 O O . ILE A 1 73 ? -7.720 10.835 7.687 1.00 91.69 73 ILE A O 1
ATOM 575 N N . ALA A 1 74 ? -8.343 10.373 5.583 1.00 91.00 74 ALA A N 1
ATOM 576 C CA . ALA A 1 74 ? -9.768 10.284 5.884 1.00 91.00 74 ALA A CA 1
ATOM 577 C C . ALA A 1 74 ? -10.057 9.169 6.898 1.00 91.00 74 ALA A C 1
ATOM 579 O O . ALA A 1 74 ? -10.779 9.399 7.867 1.00 91.00 74 ALA A O 1
ATOM 580 N N . ALA A 1 75 ? -9.443 7.994 6.735 1.00 88.25 75 ALA A N 1
ATOM 581 C CA . ALA A 1 75 ? -9.547 6.883 7.673 1.00 88.25 75 ALA A CA 1
ATOM 582 C C . ALA A 1 75 ? -9.031 7.275 9.065 1.00 88.25 75 ALA A C 1
ATOM 584 O O . ALA A 1 75 ? -9.704 7.005 10.058 1.00 88.25 75 ALA A O 1
ATOM 585 N N . TYR A 1 76 ? -7.897 7.976 9.153 1.00 89.50 76 TYR A N 1
ATOM 586 C CA . TYR A 1 76 ? -7.376 8.499 10.416 1.00 89.50 76 TYR A CA 1
ATOM 587 C C . TYR A 1 76 ? -8.359 9.467 11.091 1.00 89.50 76 TYR A C 1
ATOM 589 O O . TYR A 1 76 ? -8.659 9.315 12.277 1.00 89.50 76 TYR A O 1
ATOM 597 N N . PHE A 1 77 ? -8.916 10.432 10.353 1.00 90.00 77 PHE A N 1
ATOM 598 C CA . PHE A 1 77 ? -9.890 11.376 10.909 1.00 90.00 77 PHE A CA 1
ATOM 599 C C . PHE A 1 77 ? -11.203 10.702 11.310 1.00 90.00 77 PHE A C 1
ATOM 601 O O . PHE A 1 77 ? -11.735 11.014 12.376 1.00 90.00 77 PHE A O 1
ATOM 608 N N . LEU A 1 78 ? -11.693 9.740 10.526 1.00 87.69 78 LEU A N 1
ATOM 609 C CA . LEU A 1 78 ? -12.855 8.918 10.873 1.00 87.69 78 LEU A CA 1
ATOM 610 C C . LEU A 1 78 ? -12.598 8.132 12.159 1.00 87.69 78 LEU A C 1
ATOM 612 O O . LEU A 1 78 ? -13.410 8.180 13.082 1.00 87.69 78 LEU A O 1
ATOM 616 N N . LEU A 1 79 ? -11.434 7.490 12.269 1.00 84.69 79 LEU A N 1
ATOM 617 C CA . LEU A 1 79 ? -11.008 6.782 13.472 1.00 84.69 79 LEU A CA 1
ATOM 618 C C . LEU A 1 79 ? -10.813 7.726 14.655 1.00 84.69 79 LEU A C 1
ATOM 620 O O . LEU A 1 79 ? -10.997 7.292 15.788 1.00 84.69 79 LEU A O 1
ATOM 624 N N . LYS A 1 80 ? -10.444 8.991 14.452 1.00 85.50 80 LYS A N 1
ATOM 625 C CA . LYS A 1 80 ? -10.320 9.999 15.518 1.00 85.50 80 LYS A CA 1
ATOM 626 C C . LYS A 1 80 ? -11.676 10.559 15.949 1.00 85.50 80 LYS A C 1
ATOM 628 O O . LYS A 1 80 ? -11.881 10.790 17.138 1.00 85.50 80 LYS A O 1
ATOM 633 N N . SER A 1 81 ? -12.610 10.738 15.016 1.00 79.06 81 SER A N 1
ATOM 634 C CA . SER A 1 81 ? -13.970 11.205 15.296 1.00 79.06 81 SER A CA 1
ATOM 635 C C . SER A 1 81 ? -14.633 10.228 16.262 1.00 79.06 81 SER A C 1
ATOM 637 O O . SER A 1 81 ? -14.551 9.027 16.044 1.00 79.06 81 SER A O 1
ATOM 639 N N . GLY A 1 82 ? -15.235 10.686 17.361 1.00 67.12 82 GLY A N 1
ATOM 640 C CA . GLY A 1 82 ? -15.743 9.857 18.473 1.00 67.12 82 GLY A CA 1
ATOM 641 C C . GLY A 1 82 ? -16.783 8.772 18.128 1.00 67.12 82 GLY A C 1
ATOM 642 O O . GLY A 1 82 ? -17.380 8.208 19.040 1.00 67.12 82 GLY A O 1
ATOM 643 N N . PHE A 1 83 ? -16.989 8.454 16.848 1.00 72.56 83 PHE A N 1
ATOM 644 C CA . PHE A 1 83 ? -17.815 7.371 16.343 1.00 72.56 83 PHE A CA 1
ATOM 645 C C . PHE A 1 83 ? -17.536 6.047 17.054 1.00 72.56 83 PHE A C 1
ATOM 647 O O . PHE A 1 83 ? -16.396 5.594 17.209 1.00 72.56 83 PHE A O 1
ATOM 654 N N . ARG A 1 84 ? -18.626 5.423 17.499 1.00 71.44 84 ARG A N 1
ATOM 655 C CA . ARG A 1 84 ? -18.631 4.079 18.063 1.00 71.44 84 ARG A CA 1
ATOM 656 C C . ARG A 1 84 ? -18.613 3.088 16.907 1.00 71.44 84 ARG A C 1
ATOM 658 O O . ARG A 1 84 ? -19.656 2.769 16.351 1.00 71.44 84 ARG A O 1
ATOM 665 N N . PHE A 1 85 ? -17.422 2.644 16.527 1.00 71.69 85 PHE A N 1
ATOM 666 C CA . PHE A 1 85 ? -17.279 1.570 15.552 1.00 71.69 85 PHE A CA 1
ATOM 667 C C . PHE A 1 85 ? -17.528 0.219 16.212 1.00 71.69 85 PHE A C 1
ATOM 669 O O . PHE A 1 85 ? -17.012 -0.064 17.295 1.00 71.69 85 PHE A O 1
ATOM 676 N N . ASP A 1 86 ? -18.302 -0.615 15.526 1.00 79.12 86 ASP A N 1
ATOM 677 C CA . ASP A 1 86 ? -18.396 -2.027 15.855 1.00 79.12 86 ASP A CA 1
ATOM 678 C C . ASP A 1 86 ? -17.044 -2.726 15.607 1.00 79.12 86 ASP A C 1
ATOM 680 O O . ASP A 1 86 ? -16.230 -2.288 14.785 1.00 79.12 86 ASP A O 1
ATOM 684 N N . GLY A 1 87 ? -16.793 -3.830 16.311 1.00 75.38 87 GLY A N 1
ATOM 685 C CA . GLY A 1 87 ? -15.554 -4.599 16.180 1.00 75.38 87 GLY A CA 1
ATOM 686 C C . GLY A 1 87 ? -15.326 -5.105 14.751 1.00 75.38 87 GLY A C 1
ATOM 687 O O . GLY A 1 87 ? -14.182 -5.195 14.306 1.00 75.38 87 GLY A O 1
ATOM 688 N N . PHE A 1 88 ? -16.400 -5.382 14.003 1.00 80.56 88 PHE A N 1
ATOM 689 C CA . PHE A 1 88 ? -16.313 -5.724 12.584 1.00 80.56 88 PHE A CA 1
ATOM 690 C C . PHE A 1 88 ? -15.876 -4.532 11.721 1.00 80.56 88 PHE A C 1
ATOM 692 O O . PHE A 1 88 ? -15.002 -4.680 10.868 1.00 80.56 88 PHE A O 1
ATOM 699 N N . ALA A 1 89 ? -16.409 -3.335 11.984 1.00 84.44 89 ALA A N 1
ATOM 700 C CA . ALA A 1 89 ? -16.057 -2.129 11.238 1.00 84.44 89 ALA A CA 1
ATOM 701 C C . ALA A 1 89 ? -14.573 -1.766 11.408 1.00 84.44 89 ALA A C 1
ATOM 703 O O . ALA A 1 89 ? -13.900 -1.464 10.427 1.00 84.44 89 ALA A O 1
ATOM 704 N N . LEU A 1 90 ? -14.022 -1.881 12.622 1.00 83.62 90 LEU A N 1
ATOM 705 C CA . LEU A 1 90 ? -12.588 -1.653 12.861 1.00 83.62 90 LEU A CA 1
ATOM 706 C C . LEU A 1 90 ? -11.700 -2.628 12.075 1.00 83.62 90 LEU A C 1
ATOM 708 O O . LEU A 1 90 ? -10.654 -2.235 11.564 1.00 83.62 90 LEU A O 1
ATOM 712 N N . ARG A 1 91 ? -12.128 -3.887 11.937 1.00 84.50 91 ARG A N 1
ATOM 713 C CA . ARG A 1 91 ? -11.416 -4.887 11.126 1.00 84.50 91 ARG A CA 1
ATOM 714 C C . ARG A 1 91 ? -11.521 -4.593 9.634 1.00 84.50 91 ARG A C 1
ATOM 716 O O . ARG A 1 91 ? -10.546 -4.777 8.913 1.00 84.50 91 ARG A O 1
ATOM 723 N N . ALA A 1 92 ? -12.674 -4.113 9.173 1.00 86.69 92 ALA A N 1
ATOM 724 C CA . ALA A 1 92 ? -12.825 -3.654 7.798 1.00 86.69 92 ALA A CA 1
ATOM 725 C C . ALA A 1 92 ? -11.885 -2.471 7.510 1.00 86.69 92 ALA A C 1
ATOM 727 O O . ALA A 1 92 ? -11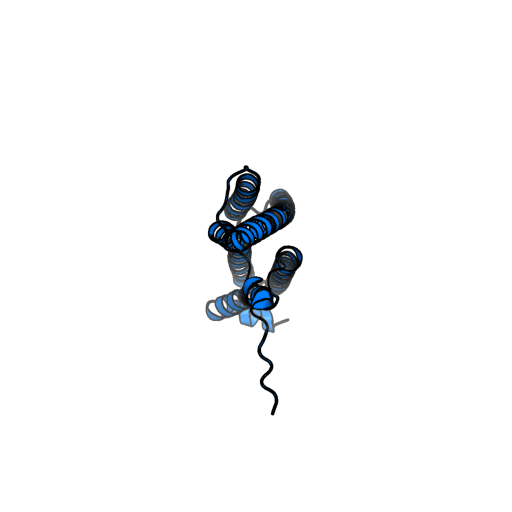.221 -2.472 6.478 1.00 86.69 92 ALA A O 1
ATOM 728 N N . PHE A 1 93 ? -11.747 -1.521 8.445 1.00 87.44 93 PHE A N 1
ATOM 729 C CA . PHE A 1 93 ? -10.775 -0.430 8.322 1.00 87.44 93 PHE A CA 1
ATOM 730 C C . PHE A 1 93 ? -9.328 -0.923 8.317 1.00 87.44 93 PHE A C 1
ATOM 732 O O . PHE A 1 93 ? -8.540 -0.429 7.523 1.00 87.44 93 PHE A O 1
ATOM 739 N N . GLU A 1 94 ? -8.972 -1.901 9.152 1.00 89.50 94 GLU A N 1
ATOM 740 C CA . GLU A 1 94 ? -7.643 -2.525 9.126 1.00 89.50 94 GLU A CA 1
ATOM 741 C C . GLU A 1 94 ? -7.332 -3.103 7.736 1.00 89.50 94 GLU A C 1
ATOM 743 O O . GLU A 1 94 ? -6.323 -2.745 7.128 1.00 89.50 94 GLU A O 1
ATOM 748 N N . ILE A 1 95 ? -8.225 -3.940 7.199 1.00 89.75 95 ILE A N 1
ATOM 749 C CA . ILE A 1 95 ? -8.050 -4.548 5.872 1.00 89.75 95 ILE A CA 1
ATOM 750 C C . ILE A 1 95 ? -8.001 -3.470 4.786 1.00 89.75 95 ILE A C 1
ATOM 752 O O . ILE A 1 95 ? -7.150 -3.534 3.904 1.00 89.75 95 ILE A O 1
ATOM 756 N N . ALA A 1 96 ? -8.870 -2.463 4.853 1.00 90.94 96 ALA A N 1
ATOM 757 C CA . ALA A 1 96 ? -8.909 -1.395 3.863 1.00 90.94 96 ALA A CA 1
ATOM 758 C C . ALA A 1 96 ? -7.654 -0.508 3.904 1.00 90.94 96 ALA A C 1
ATOM 760 O O . ALA A 1 96 ? -7.151 -0.120 2.854 1.00 90.94 96 ALA A O 1
ATOM 761 N N . LEU A 1 97 ? -7.120 -0.205 5.091 1.00 90.94 97 LEU A N 1
ATOM 762 C CA . LEU A 1 97 ? -5.924 0.623 5.265 1.00 90.94 97 LEU A CA 1
ATOM 763 C C . LEU A 1 97 ? -4.683 -0.080 4.701 1.00 90.94 97 LEU A C 1
ATOM 765 O O . LEU A 1 97 ? -4.000 0.456 3.830 1.00 90.94 97 LEU A O 1
ATOM 769 N N . PHE A 1 98 ? -4.418 -1.307 5.155 1.00 91.88 98 PHE A N 1
ATOM 770 C CA . PHE A 1 98 ? -3.251 -2.071 4.710 1.00 91.88 98 PHE A CA 1
ATOM 771 C C . PHE A 1 98 ? -3.403 -2.580 3.274 1.00 91.88 98 PHE A C 1
ATOM 773 O O . PHE A 1 98 ? -2.422 -2.615 2.527 1.00 91.88 98 PHE A O 1
ATOM 780 N N . GLY A 1 99 ? -4.625 -2.932 2.873 1.00 92.25 99 GLY A N 1
ATOM 781 C CA . GLY A 1 99 ? -4.955 -3.370 1.521 1.00 92.25 99 GLY A CA 1
ATOM 782 C C . GLY A 1 99 ? -4.792 -2.258 0.491 1.00 92.25 99 GLY A C 1
ATOM 783 O O . GLY A 1 99 ? -4.183 -2.495 -0.546 1.00 92.25 99 GLY A O 1
ATOM 784 N N . ALA A 1 100 ? -5.245 -1.032 0.780 1.00 93.12 100 ALA A N 1
ATOM 785 C CA . ALA A 1 100 ? -5.079 0.098 -0.138 1.00 93.12 100 ALA A CA 1
ATOM 786 C C . ALA A 1 100 ? -3.599 0.391 -0.428 1.00 93.12 100 ALA A C 1
ATOM 788 O O . ALA A 1 100 ? -3.219 0.574 -1.585 1.00 93.12 100 ALA A O 1
ATOM 789 N N . VAL A 1 101 ? -2.747 0.362 0.603 1.00 93.12 101 VAL A N 1
ATOM 790 C CA . VAL A 1 101 ? -1.296 0.539 0.437 1.00 93.12 101 VAL A CA 1
ATOM 791 C C . VAL A 1 101 ? -0.689 -0.617 -0.357 1.00 93.12 101 VAL A C 1
ATOM 793 O O . VAL A 1 101 ? 0.081 -0.377 -1.285 1.00 93.12 101 VAL A O 1
ATOM 796 N N . ALA A 1 102 ? -1.060 -1.865 -0.059 1.00 94.44 102 ALA A N 1
ATOM 797 C CA . ALA A 1 102 ? -0.564 -3.028 -0.796 1.00 94.44 102 ALA A CA 1
ATOM 798 C C . ALA A 1 102 ? -0.963 -2.987 -2.283 1.00 94.44 102 ALA A C 1
ATOM 800 O O . ALA A 1 102 ? -0.132 -3.255 -3.154 1.00 94.44 102 ALA A O 1
ATOM 801 N N . ILE A 1 103 ? -2.203 -2.593 -2.590 1.00 94.25 103 ILE A N 1
ATOM 802 C CA . ILE A 1 103 ? -2.686 -2.401 -3.964 1.00 94.25 103 ILE A CA 1
ATOM 803 C C . ILE A 1 103 ? -1.895 -1.285 -4.650 1.00 94.25 103 ILE A C 1
ATOM 805 O O . ILE A 1 103 ? -1.420 -1.481 -5.767 1.00 94.25 103 ILE A O 1
ATOM 809 N N . GLN A 1 104 ? -1.686 -0.145 -3.980 1.00 93.62 104 GLN A N 1
ATOM 810 C CA . GLN A 1 104 ? -0.876 0.946 -4.523 1.00 93.62 104 GLN A CA 1
ATOM 811 C C . GLN A 1 104 ? 0.534 0.470 -4.880 1.00 93.62 104 GLN A C 1
ATOM 813 O O . GLN A 1 104 ? 0.984 0.686 -6.004 1.00 93.62 104 GLN A O 1
ATOM 818 N N . LEU A 1 105 ? 1.227 -0.187 -3.945 1.00 93.31 105 LEU A N 1
ATOM 819 C CA . LEU A 1 105 ? 2.581 -0.698 -4.171 1.00 93.31 105 LEU A CA 1
ATOM 820 C C . LEU A 1 105 ? 2.615 -1.697 -5.334 1.00 93.31 105 LEU A C 1
ATOM 822 O O . LEU A 1 105 ? 3.518 -1.623 -6.162 1.00 93.31 105 LEU A O 1
ATOM 826 N N . SER A 1 106 ? 1.606 -2.563 -5.444 1.00 93.50 106 SER A N 1
ATOM 827 C CA . SER A 1 106 ? 1.490 -3.554 -6.523 1.00 93.50 106 SER A CA 1
ATOM 828 C C . SER A 1 106 ? 1.330 -2.910 -7.898 1.00 93.50 106 SER A C 1
ATOM 830 O O . SER A 1 106 ? 2.046 -3.255 -8.837 1.00 93.50 106 SER A O 1
ATOM 832 N N . LEU A 1 107 ? 0.403 -1.953 -8.020 1.00 92.69 107 LEU A N 1
ATOM 833 C CA . LEU A 1 107 ? 0.144 -1.244 -9.275 1.00 92.69 107 LEU A CA 1
ATOM 834 C C . LEU A 1 107 ? 1.371 -0.449 -9.719 1.00 92.69 107 LEU A C 1
ATOM 836 O O . LEU A 1 107 ? 1.760 -0.504 -10.884 1.00 92.69 107 LEU A O 1
ATOM 840 N N . MET A 1 108 ? 2.012 0.239 -8.776 1.00 91.62 108 MET A N 1
ATOM 841 C CA . MET A 1 108 ? 3.208 1.020 -9.055 1.00 91.62 108 MET A CA 1
ATOM 842 C C . MET A 1 108 ? 4.410 0.144 -9.433 1.00 91.62 108 MET A C 1
ATOM 844 O O . MET A 1 108 ? 5.140 0.494 -10.360 1.00 91.62 108 MET A O 1
ATOM 848 N N . MET A 1 109 ? 4.603 -0.993 -8.755 1.00 92.88 109 MET A N 1
ATOM 849 C CA . MET A 1 109 ? 5.647 -1.965 -9.090 1.00 92.88 109 MET A CA 1
ATOM 850 C C . MET A 1 109 ? 5.455 -2.495 -10.512 1.00 92.88 109 MET A C 1
ATOM 852 O O . MET A 1 109 ? 6.383 -2.430 -11.313 1.00 92.88 109 MET A O 1
ATOM 856 N N . ASN A 1 110 ? 4.244 -2.949 -10.851 1.00 90.81 110 ASN A N 1
ATOM 857 C CA . ASN A 1 110 ? 3.918 -3.431 -12.194 1.00 90.81 110 ASN A CA 1
ATOM 858 C C . ASN A 1 110 ? 4.174 -2.355 -13.263 1.00 90.81 110 ASN A C 1
ATOM 860 O O . ASN A 1 110 ? 4.873 -2.601 -14.244 1.00 90.81 110 ASN A O 1
ATOM 864 N N . GLY A 1 111 ? 3.663 -1.140 -13.044 1.00 89.38 111 GLY A N 1
ATOM 865 C CA . GLY A 1 111 ? 3.838 -0.028 -13.977 1.00 89.38 111 GLY A CA 1
ATOM 866 C C . GLY A 1 111 ? 5.307 0.302 -14.245 1.00 89.38 111 GLY A C 1
ATOM 867 O O . GLY A 1 111 ? 5.706 0.430 -15.400 1.00 89.38 111 GLY A O 1
ATOM 868 N N . ARG A 1 112 ? 6.133 0.380 -13.193 1.00 88.69 112 ARG A N 1
ATOM 869 C CA . ARG A 1 112 ? 7.565 0.682 -13.340 1.00 88.69 112 ARG A CA 1
ATOM 870 C C . ARG A 1 112 ? 8.358 -0.452 -13.976 1.00 88.69 112 ARG A C 1
ATOM 872 O O . ARG A 1 112 ? 9.213 -0.179 -14.812 1.00 88.69 112 ARG A O 1
ATOM 879 N N . LEU A 1 113 ? 8.070 -1.705 -13.623 1.00 89.19 113 LEU A N 1
ATOM 880 C CA . LEU A 1 113 ? 8.733 -2.856 -14.241 1.00 89.19 113 LEU A CA 1
ATOM 881 C C . LEU A 1 113 ? 8.505 -2.877 -15.753 1.00 89.19 113 LEU A C 1
ATOM 883 O O . LEU A 1 113 ? 9.463 -3.017 -16.508 1.00 89.19 113 LEU A O 1
ATOM 887 N N . ARG A 1 114 ? 7.262 -2.655 -16.193 1.00 87.12 114 ARG A N 1
ATOM 888 C CA . ARG A 1 114 ? 6.929 -2.574 -17.621 1.00 87.12 114 ARG A CA 1
ATOM 889 C C . ARG A 1 114 ? 7.622 -1.398 -18.304 1.00 87.12 114 ARG A C 1
ATOM 891 O O . ARG A 1 114 ? 8.267 -1.590 -19.326 1.00 87.12 114 ARG A O 1
ATOM 898 N N . PHE A 1 115 ? 7.571 -0.214 -17.695 1.00 87.94 115 PHE A N 1
ATOM 899 C CA . PHE A 1 115 ? 8.189 0.998 -18.241 1.00 87.94 115 PHE A CA 1
ATOM 900 C C . PHE A 1 115 ? 9.698 0.854 -18.501 1.00 87.94 115 PHE A C 1
ATOM 902 O O . PHE A 1 115 ? 10.203 1.372 -19.502 1.00 87.94 115 PHE A O 1
ATOM 909 N N . PHE A 1 116 ? 10.427 0.181 -17.603 1.00 86.19 116 PHE A N 1
ATOM 910 C CA . PHE A 1 116 ? 11.866 -0.050 -17.764 1.00 86.19 116 PHE A CA 1
ATOM 911 C C . PHE A 1 116 ? 12.180 -1.235 -18.679 1.00 86.19 116 PHE A C 1
ATOM 913 O O . PHE A 1 116 ? 13.147 -1.173 -19.437 1.00 86.19 116 PHE A O 1
ATOM 920 N N . ALA A 1 117 ? 11.349 -2.279 -18.671 1.00 85.56 117 ALA A N 1
ATOM 921 C CA . ALA A 1 117 ? 11.526 -3.424 -19.556 1.00 85.56 117 ALA A CA 1
ATOM 922 C C . ALA A 1 117 ? 11.300 -3.071 -21.030 1.00 85.56 117 ALA A C 1
ATOM 924 O O . ALA A 1 117 ? 12.100 -3.470 -21.870 1.00 85.56 117 ALA A O 1
ATOM 925 N N . GLU A 1 118 ? 10.298 -2.241 -21.338 1.00 86.38 118 GLU A N 1
ATOM 926 C CA . GLU A 1 118 ? 10.065 -1.709 -22.692 1.00 86.38 118 GLU A CA 1
ATOM 927 C C . GLU A 1 118 ? 11.257 -0.882 -23.212 1.00 86.38 118 GLU A C 1
ATOM 929 O O . GLU A 1 118 ? 11.455 -0.758 -24.418 1.00 86.38 118 GLU A O 1
ATOM 934 N N . ARG A 1 119 ? 12.084 -0.337 -22.310 1.00 86.81 119 ARG A N 1
ATOM 935 C CA . ARG A 1 119 ? 13.312 0.407 -22.637 1.00 86.81 119 ARG A CA 1
ATOM 936 C C . ARG A 1 119 ? 14.576 -0.452 -22.637 1.00 86.81 119 ARG A C 1
ATOM 938 O O . ARG A 1 119 ? 15.650 0.071 -22.921 1.00 86.81 119 ARG A O 1
ATOM 945 N N . GLY A 1 120 ? 14.472 -1.739 -22.304 1.00 83.88 120 GLY A N 1
ATOM 946 C CA . GLY A 1 120 ? 15.619 -2.642 -22.199 1.00 83.88 120 GLY A CA 1
ATOM 947 C C . GLY A 1 120 ? 16.586 -2.312 -21.055 1.00 83.88 120 GLY A C 1
ATOM 948 O O . GLY A 1 120 ? 17.722 -2.781 -21.070 1.00 83.88 120 GLY A O 1
ATOM 949 N N . ASP A 1 121 ? 16.171 -1.516 -20.065 1.00 86.50 121 ASP A N 1
ATOM 950 C CA . ASP A 1 121 ? 17.032 -1.104 -18.952 1.00 86.50 121 ASP A CA 1
ATOM 951 C C . ASP A 1 121 ? 16.993 -2.135 -17.813 1.00 86.50 121 ASP A C 1
ATOM 953 O O . ASP A 1 121 ? 16.219 -2.028 -16.856 1.00 86.50 121 ASP A O 1
ATOM 957 N N . ALA A 1 122 ? 17.840 -3.160 -17.929 1.00 84.75 122 ALA A N 1
ATOM 958 C CA . ALA A 1 122 ? 17.928 -4.249 -16.957 1.00 84.75 122 ALA A CA 1
ATOM 959 C C . ALA A 1 122 ? 18.290 -3.764 -15.540 1.00 84.75 122 ALA A C 1
ATOM 961 O O . ALA A 1 122 ? 17.755 -4.277 -14.554 1.00 84.75 122 ALA A O 1
ATOM 962 N N . THR A 1 123 ? 19.155 -2.754 -15.420 1.00 87.38 123 THR A N 1
ATOM 963 C CA . THR A 1 123 ? 19.597 -2.220 -14.123 1.00 87.38 123 THR A CA 1
ATOM 964 C C . THR A 1 123 ? 18.439 -1.550 -13.390 1.00 87.38 123 THR A C 1
ATOM 966 O O . THR A 1 123 ? 18.217 -1.810 -12.204 1.00 87.38 123 THR A O 1
ATOM 969 N N . SER A 1 124 ? 17.644 -0.740 -14.094 1.00 87.38 124 SER A N 1
ATOM 970 C CA . SER A 1 124 ? 16.465 -0.091 -13.509 1.00 87.38 124 SER A CA 1
ATOM 971 C C . SER A 1 124 ? 15.339 -1.076 -13.187 1.00 87.38 124 SER A C 1
ATOM 973 O O . SER A 1 124 ? 14.619 -0.867 -12.205 1.00 87.38 124 SER A O 1
ATOM 975 N N . VAL A 1 125 ? 15.194 -2.172 -13.944 1.00 87.50 125 VAL A N 1
ATOM 976 C CA . VAL A 1 125 ? 14.253 -3.267 -13.626 1.00 87.50 125 VAL A CA 1
ATOM 977 C C . VAL A 1 125 ? 14.617 -3.922 -12.291 1.00 87.50 125 VAL A C 1
ATOM 979 O O . VAL A 1 125 ? 13.774 -3.992 -11.393 1.00 87.50 125 VAL A O 1
ATOM 982 N N . VAL A 1 126 ? 15.878 -4.332 -12.119 1.00 88.62 126 VAL A N 1
ATOM 983 C CA . VAL A 1 126 ? 16.360 -4.970 -10.882 1.00 88.62 126 VAL A CA 1
ATOM 984 C C . VAL A 1 126 ? 16.316 -3.992 -9.702 1.00 88.62 126 VAL A C 1
ATOM 986 O O . VAL A 1 126 ? 15.837 -4.334 -8.619 1.00 88.62 126 VAL A O 1
ATOM 989 N N . GLY A 1 127 ? 16.726 -2.737 -9.907 1.00 89.75 127 GLY A N 1
ATOM 990 C CA . GLY A 1 127 ? 16.628 -1.694 -8.882 1.00 89.75 127 GLY A CA 1
ATOM 991 C C . GLY A 1 127 ? 15.183 -1.435 -8.441 1.00 89.75 127 GLY A C 1
ATOM 992 O O . GLY A 1 127 ? 14.899 -1.331 -7.246 1.00 89.75 127 GLY A O 1
ATOM 993 N N . THR A 1 128 ? 14.246 -1.406 -9.393 1.00 89.94 128 THR A N 1
ATOM 994 C CA . THR A 1 128 ? 12.808 -1.285 -9.116 1.00 89.94 128 THR A CA 1
ATOM 995 C C . THR A 1 128 ? 12.303 -2.473 -8.307 1.00 89.94 128 THR A C 1
ATOM 997 O O . THR A 1 128 ? 11.591 -2.273 -7.323 1.00 89.94 128 THR A O 1
ATOM 1000 N N . GLN A 1 129 ? 12.691 -3.698 -8.668 1.00 89.94 129 GLN A N 1
ATOM 1001 C CA . GLN A 1 129 ? 12.333 -4.895 -7.914 1.00 89.94 129 GLN A CA 1
ATOM 1002 C C . GLN A 1 129 ? 12.751 -4.756 -6.444 1.00 89.94 129 GLN A C 1
ATOM 1004 O O . GLN A 1 129 ? 11.892 -4.793 -5.563 1.00 89.94 129 GLN A O 1
ATOM 1009 N N . TYR A 1 130 ? 14.032 -4.515 -6.158 1.00 91.75 130 TYR A N 1
ATOM 1010 C CA . TYR A 1 130 ? 14.508 -4.398 -4.775 1.00 91.75 130 TYR A CA 1
ATOM 1011 C C . TYR A 1 130 ? 13.853 -3.250 -4.004 1.00 91.75 130 TYR A C 1
ATOM 1013 O O . TYR A 1 130 ? 13.536 -3.407 -2.821 1.00 91.75 130 TYR A O 1
ATOM 1021 N N . LEU A 1 131 ? 13.593 -2.119 -4.665 1.00 92.12 131 LEU A N 1
ATOM 1022 C CA . LEU A 1 131 ? 12.907 -0.984 -4.054 1.00 92.12 131 LEU A CA 1
ATOM 1023 C C . LEU A 1 131 ? 11.502 -1.367 -3.564 1.00 92.12 131 LEU A C 1
ATOM 1025 O O . LEU A 1 131 ? 11.161 -1.111 -2.408 1.00 92.12 131 LEU A O 1
ATOM 1029 N N . TYR A 1 132 ? 10.688 -1.999 -4.416 1.00 92.56 132 TYR A N 1
ATOM 1030 C CA . TYR A 1 132 ? 9.325 -2.382 -4.035 1.00 92.56 132 TYR A CA 1
ATOM 1031 C C . TYR A 1 132 ? 9.301 -3.559 -3.064 1.00 92.56 132 TYR A C 1
ATOM 1033 O O . TYR A 1 132 ? 8.494 -3.544 -2.138 1.00 92.56 132 TYR A O 1
ATOM 1041 N N . PHE A 1 133 ? 10.211 -4.527 -3.191 1.00 93.81 133 PHE A N 1
ATOM 1042 C CA . PHE A 1 133 ? 10.366 -5.590 -2.193 1.00 93.81 133 PHE A CA 1
ATOM 1043 C C . PHE A 1 133 ? 10.681 -5.014 -0.809 1.00 93.81 133 PHE A C 1
ATOM 1045 O O . PHE A 1 133 ? 10.032 -5.375 0.170 1.00 93.81 133 PHE A O 1
ATOM 1052 N N . THR A 1 134 ? 11.603 -4.051 -0.736 1.00 93.81 134 THR A N 1
ATOM 1053 C CA . THR A 1 134 ? 11.920 -3.344 0.513 1.00 93.81 134 THR A CA 1
ATOM 1054 C C . THR A 1 134 ? 10.692 -2.616 1.063 1.00 93.81 134 THR A C 1
ATOM 1056 O O . THR A 1 134 ? 10.404 -2.713 2.255 1.00 93.81 134 THR A O 1
ATOM 1059 N N . ALA A 1 135 ? 9.914 -1.944 0.208 1.00 93.06 135 ALA A N 1
ATOM 1060 C CA . ALA A 1 135 ? 8.674 -1.285 0.617 1.00 93.06 135 ALA A CA 1
ATOM 1061 C C . ALA A 1 135 ? 7.626 -2.274 1.168 1.00 93.06 135 ALA A C 1
ATOM 1063 O O . ALA A 1 135 ? 6.998 -1.989 2.187 1.00 93.06 135 ALA A O 1
ATOM 1064 N N . PHE A 1 136 ? 7.464 -3.451 0.554 1.00 94.31 136 PHE A N 1
ATOM 1065 C CA . PHE A 1 136 ? 6.589 -4.509 1.073 1.00 94.31 136 PHE A CA 1
ATOM 1066 C C . PHE A 1 136 ? 7.089 -5.078 2.407 1.00 94.31 136 PHE A C 1
ATOM 1068 O O . PHE A 1 136 ? 6.274 -5.314 3.298 1.00 94.31 136 PHE A O 1
ATOM 1075 N N . CYS A 1 137 ? 8.402 -5.242 2.593 1.00 94.12 137 CYS A N 1
ATOM 1076 C CA . CYS A 1 137 ? 8.977 -5.645 3.880 1.00 94.12 137 CYS A CA 1
ATOM 1077 C C . CYS A 1 137 ? 8.663 -4.627 4.981 1.00 94.12 137 CYS A C 1
ATOM 1079 O O . CYS A 1 137 ? 8.208 -5.012 6.058 1.00 94.12 137 CYS A O 1
ATOM 1081 N N . LEU A 1 138 ? 8.847 -3.332 4.705 1.00 93.19 138 LEU A N 1
ATOM 1082 C CA . LEU A 1 138 ? 8.478 -2.271 5.644 1.00 93.19 138 LEU A CA 1
ATOM 1083 C C . LEU A 1 138 ? 6.976 -2.296 5.946 1.00 93.19 138 LEU A C 1
ATOM 1085 O O . LEU A 1 138 ? 6.595 -2.215 7.106 1.00 93.19 138 LEU A O 1
ATOM 1089 N N . HIS A 1 139 ? 6.129 -2.510 4.938 1.00 93.12 139 HIS A N 1
ATOM 1090 C CA . HIS A 1 139 ? 4.677 -2.616 5.122 1.00 93.12 139 HIS A CA 1
ATOM 1091 C C . HIS A 1 139 ? 4.276 -3.787 6.033 1.00 93.12 139 HIS A C 1
ATOM 1093 O O . HIS A 1 139 ? 3.435 -3.641 6.922 1.00 93.12 139 HIS A O 1
ATOM 1099 N N . VAL A 1 140 ? 4.918 -4.946 5.857 1.00 92.62 140 VAL A N 1
ATOM 1100 C CA . VAL A 1 140 ? 4.747 -6.119 6.728 1.00 92.62 140 VAL A CA 1
ATOM 1101 C C . VAL A 1 140 ? 5.196 -5.817 8.160 1.00 92.62 140 VAL A C 1
ATOM 1103 O O . VAL A 1 140 ? 4.499 -6.188 9.107 1.00 92.62 140 VAL A O 1
ATOM 1106 N N . LEU A 1 141 ? 6.325 -5.125 8.334 1.00 91.94 141 LEU A N 1
ATOM 1107 C CA . LEU A 1 141 ? 6.821 -4.719 9.652 1.00 91.94 141 LEU A CA 1
ATOM 1108 C C . LEU A 1 141 ? 5.870 -3.732 10.335 1.00 91.94 141 LEU A C 1
ATOM 1110 O O . LEU A 1 141 ? 5.521 -3.945 11.495 1.00 91.94 141 LEU A O 1
ATOM 1114 N N . THR A 1 142 ? 5.384 -2.716 9.619 1.00 90.69 142 THR A N 1
ATOM 1115 C CA . THR A 1 142 ? 4.371 -1.771 10.112 1.00 90.69 142 THR A CA 1
ATOM 1116 C C . THR A 1 142 ? 3.129 -2.522 10.588 1.00 90.69 142 THR A C 1
ATOM 1118 O O . THR A 1 142 ? 2.640 -2.276 11.692 1.00 90.69 142 THR A O 1
ATOM 1121 N N . TYR A 1 143 ? 2.650 -3.502 9.814 1.00 90.62 143 TYR A N 1
ATOM 1122 C CA . TYR A 1 143 ? 1.536 -4.343 10.247 1.00 90.62 143 TYR A CA 1
ATOM 1123 C C . TYR A 1 143 ? 1.863 -5.109 11.539 1.00 90.62 143 TYR A C 1
ATOM 1125 O O . TYR A 1 143 ? 1.081 -5.080 12.489 1.00 90.62 143 TYR A O 1
ATOM 1133 N N . GLY A 1 144 ? 3.031 -5.751 11.612 1.00 87.81 144 GLY A N 1
ATOM 1134 C CA . GLY A 1 144 ? 3.457 -6.513 12.788 1.00 87.81 144 GLY A CA 1
ATOM 1135 C C . GLY A 1 144 ? 3.598 -5.672 14.063 1.00 87.81 144 GLY A C 1
ATOM 1136 O O . GLY A 1 144 ? 3.220 -6.133 15.139 1.00 87.81 144 GLY A O 1
ATOM 1137 N N . ILE A 1 145 ? 4.094 -4.438 13.946 1.00 88.25 145 ILE A N 1
ATOM 1138 C CA . ILE A 1 145 ? 4.292 -3.515 15.075 1.00 88.25 145 ILE A CA 1
ATOM 1139 C C . ILE A 1 145 ? 2.948 -3.020 15.617 1.00 88.25 145 ILE A C 1
ATOM 1141 O O . ILE A 1 145 ? 2.711 -3.054 16.827 1.00 88.25 145 ILE A O 1
ATOM 1145 N N . PHE A 1 146 ? 2.057 -2.559 14.735 1.00 85.19 146 PHE A N 1
ATOM 1146 C CA . PHE A 1 146 ? 0.837 -1.873 15.164 1.00 85.19 146 PHE A CA 1
ATOM 1147 C C . PHE A 1 146 ? -0.370 -2.792 15.345 1.00 85.19 146 PHE A C 1
ATOM 1149 O O . PHE A 1 146 ? -1.288 -2.436 16.084 1.00 85.19 146 PHE A O 1
ATOM 1156 N N . MET A 1 147 ? -0.377 -3.986 14.748 1.00 83.19 147 MET A N 1
ATOM 1157 C CA . MET A 1 147 ? -1.457 -4.965 14.908 1.00 83.19 147 MET A CA 1
ATOM 1158 C C . MET A 1 147 ? -1.019 -6.207 15.695 1.00 83.19 147 MET A C 1
ATOM 1160 O O . MET A 1 147 ? -1.045 -7.320 15.160 1.00 83.19 147 MET A O 1
ATOM 1164 N N . PRO A 1 148 ? -0.724 -6.084 17.007 1.00 59.25 148 PRO A N 1
ATOM 1165 C CA . PRO A 1 148 ? -0.586 -7.233 17.885 1.00 59.25 148 PRO A CA 1
ATOM 1166 C C . PRO A 1 148 ? -1.985 -7.766 18.205 1.00 59.25 148 PRO A C 1
ATOM 1168 O O . PRO A 1 148 ? -2.559 -7.531 19.272 1.00 59.25 148 PRO A O 1
ATOM 1171 N N . ASN A 1 149 ? -2.569 -8.449 17.229 1.00 67.62 149 ASN A N 1
ATOM 1172 C CA . ASN A 1 149 ? -3.585 -9.459 17.473 1.00 67.62 149 ASN A CA 1
ATOM 1173 C C . ASN A 1 149 ? -2.918 -10.837 17.506 1.00 67.62 149 ASN A C 1
ATOM 1175 O O . ASN A 1 149 ? -1.712 -10.958 17.303 1.00 67.62 149 ASN A O 1
ATOM 1179 N N . SER A 1 150 ? -3.699 -11.875 17.819 1.00 77.44 150 SER A N 1
ATOM 1180 C CA . SER A 1 150 ? -3.232 -13.264 17.925 1.00 77.44 150 SER A CA 1
ATOM 1181 C C . SER A 1 150 ? -2.155 -13.599 16.888 1.00 77.44 150 SER A C 1
ATOM 1183 O O . SER A 1 150 ? -2.375 -13.362 15.696 1.00 77.44 150 SER A O 1
ATOM 1185 N N . TRP A 1 151 ? -1.045 -14.204 17.319 1.00 77.38 151 TRP A N 1
ATOM 1186 C CA . TRP A 1 151 ? 0.109 -14.503 16.460 1.00 77.38 151 TRP A CA 1
ATOM 1187 C C . TRP A 1 151 ? -0.273 -15.268 15.184 1.00 77.38 151 TRP A C 1
ATOM 1189 O O . TRP A 1 151 ? 0.285 -15.017 14.123 1.00 77.38 151 TRP A O 1
ATOM 1199 N N . LYS A 1 152 ? -1.305 -16.122 15.256 1.00 85.00 152 LYS A N 1
ATOM 1200 C CA . LYS A 1 152 ? -1.877 -16.831 14.098 1.00 85.00 152 LYS A CA 1
ATOM 1201 C C . LYS A 1 152 ? -2.406 -15.885 13.018 1.00 85.00 152 LYS A C 1
ATOM 1203 O O . LYS A 1 152 ? -2.121 -16.074 11.844 1.00 85.00 152 LYS A O 1
ATOM 1208 N N . ARG A 1 153 ? -3.176 -14.863 13.403 1.00 83.44 153 ARG A N 1
ATOM 1209 C CA . ARG A 1 153 ? -3.740 -13.896 12.449 1.00 83.44 153 ARG A CA 1
ATOM 1210 C C . ARG A 1 153 ? -2.655 -12.999 11.877 1.00 83.44 153 ARG A C 1
ATOM 1212 O O . ARG A 1 153 ? -2.671 -12.745 10.680 1.00 83.44 153 ARG A O 1
ATOM 1219 N N . ALA A 1 154 ? -1.728 -12.561 12.728 1.00 84.19 154 ALA A N 1
ATOM 1220 C CA . ALA A 1 154 ? -0.592 -11.771 12.287 1.00 84.19 154 ALA A CA 1
ATOM 1221 C C . ALA A 1 154 ? 0.188 -12.520 11.203 1.00 84.19 154 ALA A C 1
ATOM 1223 O O . ALA A 1 154 ? 0.345 -11.981 10.118 1.00 84.19 154 ALA A O 1
ATOM 1224 N N . ALA A 1 155 ? 0.541 -13.788 11.449 1.00 87.12 155 ALA A N 1
ATOM 1225 C CA . ALA A 1 155 ? 1.217 -14.637 10.473 1.00 87.12 155 ALA A CA 1
ATOM 1226 C C . ALA A 1 155 ? 0.430 -14.774 9.162 1.00 87.12 155 ALA A C 1
ATOM 1228 O O . ALA A 1 155 ? 0.992 -14.572 8.096 1.00 87.12 155 ALA A O 1
ATOM 1229 N N . VAL A 1 156 ? -0.877 -15.054 9.218 1.00 90.31 156 VAL A N 1
ATOM 1230 C CA . VAL A 1 156 ? -1.689 -15.177 7.994 1.00 90.31 156 VAL A CA 1
ATOM 1231 C C . VAL A 1 156 ? -1.670 -13.880 7.180 1.00 90.31 156 VAL A C 1
ATOM 1233 O O . VAL A 1 156 ? -1.425 -13.919 5.978 1.00 90.31 156 VAL A O 1
ATOM 1236 N N . VAL A 1 157 ? -1.900 -12.728 7.814 1.00 89.00 157 VAL A N 1
ATOM 1237 C CA . VAL A 1 157 ? -1.973 -11.446 7.098 1.00 89.00 157 VAL A CA 1
ATOM 1238 C C . VAL A 1 157 ? -0.605 -11.029 6.562 1.00 89.00 157 VAL A C 1
ATOM 1240 O O . VAL A 1 157 ? -0.509 -10.633 5.402 1.00 89.00 157 VAL A O 1
ATOM 1243 N N . THR A 1 158 ? 0.462 -11.158 7.352 1.00 90.50 158 THR A N 1
ATOM 1244 C CA . THR A 1 158 ? 1.812 -10.810 6.896 1.00 90.50 158 THR A CA 1
ATOM 1245 C C . THR A 1 158 ? 2.297 -11.740 5.797 1.00 90.50 158 THR A C 1
ATOM 1247 O O . THR A 1 158 ? 2.883 -11.253 4.837 1.00 90.50 158 THR A O 1
ATOM 1250 N N . THR A 1 159 ? 2.011 -13.044 5.872 1.00 91.38 159 THR A N 1
ATOM 1251 C CA . THR A 1 159 ? 2.316 -13.987 4.789 1.00 91.38 159 THR A CA 1
ATOM 1252 C C . THR A 1 159 ? 1.573 -13.609 3.516 1.00 91.38 159 THR A C 1
ATOM 1254 O O . THR A 1 159 ? 2.196 -13.540 2.461 1.00 91.38 159 THR A O 1
ATOM 1257 N N . LEU A 1 160 ? 0.274 -13.304 3.593 1.00 92.44 160 LEU A N 1
ATOM 1258 C CA . LEU A 1 160 ? -0.483 -12.874 2.416 1.00 92.44 160 LEU A CA 1
ATOM 1259 C C . LEU A 1 160 ? 0.116 -11.612 1.793 1.00 92.44 160 LEU A C 1
ATOM 1261 O O . LEU A 1 160 ? 0.335 -11.591 0.588 1.00 92.44 160 LEU A O 1
ATOM 1265 N N . ILE A 1 161 ? 0.446 -10.599 2.600 1.00 91.88 161 ILE A N 1
ATOM 1266 C CA . ILE A 1 161 ? 1.078 -9.363 2.116 1.00 91.88 161 ILE A CA 1
ATOM 1267 C C . ILE A 1 161 ? 2.464 -9.645 1.520 1.00 91.88 161 ILE A C 1
ATOM 1269 O O . ILE A 1 161 ? 2.794 -9.103 0.469 1.00 91.88 161 ILE A O 1
ATOM 1273 N N . ALA A 1 162 ? 3.259 -10.508 2.152 1.00 92.12 162 ALA A N 1
ATOM 1274 C CA . ALA A 1 162 ? 4.597 -10.864 1.690 1.00 92.12 162 ALA A CA 1
ATOM 1275 C C . ALA A 1 162 ? 4.583 -11.620 0.355 1.00 92.12 162 ALA A C 1
ATOM 1277 O O . ALA A 1 162 ? 5.537 -11.510 -0.407 1.00 92.12 162 ALA A O 1
ATOM 1278 N N . LEU A 1 163 ? 3.507 -12.350 0.042 1.00 94.56 163 LEU A N 1
ATOM 1279 C CA . LEU A 1 163 ? 3.349 -13.051 -1.236 1.00 94.56 163 LEU A CA 1
ATOM 1280 C C . LEU A 1 163 ? 2.984 -12.117 -2.399 1.00 94.56 163 LEU A C 1
ATOM 1282 O O . LEU A 1 163 ? 3.263 -12.450 -3.550 1.00 94.56 163 LEU A O 1
ATOM 1286 N N . ILE A 1 164 ? 2.398 -10.948 -2.127 1.00 94.25 164 ILE A N 1
ATOM 1287 C CA . ILE A 1 164 ? 1.977 -9.985 -3.157 1.00 94.25 164 ILE A CA 1
ATOM 1288 C C . ILE A 1 164 ? 3.122 -9.565 -4.097 1.00 94.25 164 ILE A C 1
ATOM 1290 O O . ILE A 1 164 ? 2.938 -9.697 -5.307 1.00 94.25 164 ILE A O 1
ATOM 1294 N N . PRO A 1 165 ? 4.297 -9.091 -3.628 1.00 93.31 165 PRO A N 1
ATOM 1295 C CA . PRO A 1 165 ? 5.372 -8.675 -4.533 1.00 93.31 165 PRO A CA 1
ATOM 1296 C C . PRO A 1 165 ? 5.864 -9.818 -5.428 1.00 93.31 165 PRO A C 1
ATOM 1298 O O . PRO A 1 165 ? 6.180 -9.582 -6.592 1.00 93.31 165 PRO A O 1
ATOM 1301 N N . TYR A 1 166 ? 5.864 -11.060 -4.931 1.00 92.44 166 TYR A N 1
ATOM 1302 C CA . TYR A 1 166 ? 6.178 -12.233 -5.750 1.00 92.44 166 TYR A CA 1
ATOM 1303 C C . TYR A 1 166 ? 5.096 -12.494 -6.795 1.00 92.44 166 TYR A C 1
ATOM 1305 O O . TYR A 1 166 ? 5.420 -12.732 -7.953 1.00 92.44 166 TYR A O 1
ATOM 1313 N N . ALA A 1 167 ? 3.818 -12.415 -6.419 1.00 92.44 167 ALA A N 1
ATOM 1314 C CA . ALA A 1 167 ? 2.714 -12.580 -7.358 1.00 92.44 167 ALA A CA 1
ATOM 1315 C C . ALA A 1 167 ? 2.753 -11.519 -8.471 1.00 92.44 167 ALA A C 1
ATOM 1317 O O . ALA A 1 167 ? 2.560 -11.850 -9.638 1.00 92.44 167 AL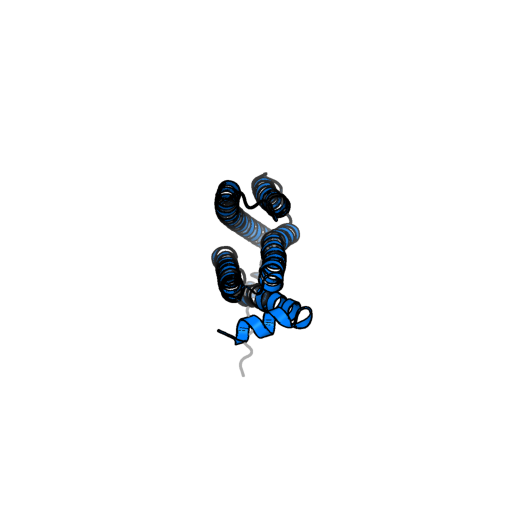A A O 1
ATOM 1318 N N . VAL A 1 168 ? 3.068 -10.264 -8.131 1.00 90.75 168 VAL A N 1
ATOM 1319 C CA . VAL A 1 168 ? 3.263 -9.185 -9.112 1.00 90.75 168 VAL A CA 1
ATOM 1320 C C . VAL A 1 168 ? 4.466 -9.485 -10.000 1.00 90.75 168 VAL A C 1
ATOM 1322 O O . VAL A 1 168 ? 4.346 -9.426 -11.220 1.00 90.75 168 VAL A O 1
ATOM 1325 N N . TRP A 1 169 ? 5.608 -9.855 -9.423 1.00 88.75 169 TRP A N 1
ATOM 1326 C CA . TRP A 1 169 ? 6.810 -10.195 -10.183 1.00 88.75 169 TRP A CA 1
ATOM 1327 C C . TRP A 1 169 ? 6.573 -11.343 -11.171 1.00 88.75 169 TRP A C 1
ATOM 1329 O O . TRP A 1 169 ? 6.760 -11.178 -12.372 1.00 88.75 169 TRP A O 1
ATOM 1339 N N . PHE A 1 170 ? 6.100 -12.494 -10.691 1.00 88.38 170 PHE A N 1
ATOM 1340 C CA . PHE A 1 170 ? 5.869 -13.657 -11.545 1.00 88.38 170 PHE A CA 1
ATOM 1341 C C . PHE A 1 170 ? 4.732 -13.428 -12.537 1.00 88.38 170 PHE A C 1
ATOM 1343 O O . PHE A 1 170 ? 4.847 -13.838 -13.687 1.00 88.38 170 PHE A O 1
ATOM 1350 N N . GLY A 1 171 ? 3.663 -12.740 -12.127 1.00 87.62 171 GLY A N 1
ATOM 1351 C CA . GLY A 1 171 ? 2.575 -12.371 -13.025 1.00 87.62 171 GLY A CA 1
ATOM 1352 C C . GLY A 1 171 ? 3.077 -11.498 -14.171 1.00 87.62 171 GLY A C 1
ATOM 1353 O O . GLY A 1 171 ? 2.871 -11.822 -15.336 1.00 87.62 171 GLY A O 1
ATOM 1354 N N . THR A 1 172 ? 3.806 -10.426 -13.860 1.00 84.44 172 THR A N 1
ATOM 1355 C CA . THR A 1 172 ? 4.365 -9.534 -14.888 1.00 84.44 172 THR A CA 1
ATOM 1356 C C . THR A 1 172 ? 5.379 -10.230 -15.783 1.00 84.44 172 THR A C 1
ATOM 1358 O O . THR A 1 172 ? 5.291 -10.077 -16.996 1.00 84.44 172 THR A O 1
ATOM 1361 N N . ALA A 1 173 ? 6.271 -11.055 -15.232 1.00 82.12 173 ALA A N 1
ATOM 1362 C CA . ALA A 1 173 ? 7.229 -11.829 -16.018 1.00 82.12 173 ALA A CA 1
ATOM 1363 C C . ALA A 1 173 ? 6.558 -12.881 -16.921 1.00 82.12 173 ALA A C 1
ATOM 1365 O O . ALA A 1 173 ? 7.049 -13.146 -18.016 1.00 82.12 173 ALA A O 1
ATOM 1366 N N . ALA A 1 174 ? 5.432 -13.466 -16.495 1.00 83.38 174 ALA A N 1
ATOM 1367 C CA . ALA A 1 174 ? 4.673 -14.416 -17.306 1.00 83.38 174 ALA A CA 1
ATOM 1368 C C . ALA A 1 174 ? 3.969 -13.739 -18.494 1.00 83.38 174 ALA A C 1
ATOM 1370 O O . ALA A 1 174 ? 3.933 -14.306 -19.584 1.00 83.38 174 ALA A O 1
ATOM 1371 N N . PHE A 1 175 ? 3.432 -12.528 -18.302 1.00 81.19 175 PHE A N 1
ATOM 1372 C CA . PHE A 1 175 ? 2.791 -11.761 -19.380 1.00 81.19 175 PHE A CA 1
ATOM 1373 C C . PHE A 1 175 ? 3.794 -11.006 -20.269 1.00 81.19 175 PHE A C 1
ATOM 1375 O O . PHE A 1 175 ? 3.506 -10.774 -21.440 1.00 81.19 175 PHE A O 1
ATOM 1382 N N . HIS A 1 176 ? 4.968 -10.659 -19.736 1.00 77.62 176 HIS A N 1
ATOM 1383 C CA . HIS A 1 176 ? 6.037 -9.934 -20.423 1.00 77.62 176 HIS A CA 1
ATOM 1384 C C . HIS A 1 176 ? 7.377 -10.664 -20.228 1.00 77.62 176 HIS A C 1
ATOM 1386 O O . HIS A 1 176 ? 8.150 -10.324 -19.325 1.00 77.62 176 HIS A O 1
ATOM 1392 N N . PRO A 1 177 ? 7.691 -11.671 -21.068 1.00 77.44 177 PRO A N 1
ATOM 1393 C CA . PRO A 1 177 ? 8.877 -12.519 -20.897 1.00 77.44 177 PRO A CA 1
ATOM 1394 C C . PRO A 1 177 ? 10.202 -11.751 -21.021 1.00 77.44 177 PRO A C 1
ATOM 1396 O O . PRO A 1 177 ? 11.245 -12.223 -20.571 1.00 77.44 177 PRO A O 1
ATOM 1399 N N . GLU A 1 178 ? 10.170 -10.554 -21.606 1.00 75.06 178 GLU A N 1
ATOM 1400 C CA . GLU A 1 178 ? 11.284 -9.604 -21.640 1.00 75.06 178 GLU A CA 1
ATOM 1401 C C . GLU A 1 178 ? 11.758 -9.170 -20.244 1.00 75.06 178 GLU A C 1
ATOM 1403 O O . GLU A 1 178 ? 12.963 -9.069 -20.025 1.00 75.06 178 GLU A O 1
ATOM 1408 N N . ILE A 1 179 ? 10.856 -9.052 -19.262 1.00 72.44 179 ILE A N 1
ATOM 1409 C CA . ILE A 1 179 ? 11.211 -8.732 -17.867 1.00 72.44 179 ILE A CA 1
ATOM 1410 C C . ILE A 1 179 ? 12.054 -9.859 -17.254 1.00 72.44 179 ILE A C 1
ATOM 1412 O O . ILE A 1 179 ? 13.087 -9.606 -16.636 1.00 72.44 179 ILE A O 1
ATOM 1416 N N . GLY A 1 180 ? 11.638 -11.114 -17.463 1.00 70.62 180 GLY A N 1
ATOM 1417 C CA . GLY A 1 180 ? 12.342 -12.286 -16.936 1.00 70.62 180 GLY A CA 1
ATOM 1418 C C . GLY A 1 180 ? 13.731 -12.473 -17.549 1.00 70.62 180 GLY A C 1
ATOM 1419 O O . GLY A 1 180 ? 14.673 -12.808 -16.837 1.00 70.62 180 GLY A O 1
ATOM 1420 N N . LYS A 1 181 ? 13.876 -12.195 -18.852 1.00 74.06 181 LYS A N 1
ATOM 1421 C CA . LYS A 1 181 ? 15.169 -12.272 -19.554 1.00 74.06 181 LYS A CA 1
ATOM 1422 C C . LYS A 1 181 ? 16.143 -11.187 -19.099 1.00 74.06 181 LYS A C 1
ATOM 1424 O O . LYS A 1 181 ? 17.317 -11.473 -18.877 1.00 74.06 181 LYS A O 1
ATOM 1429 N N . LEU A 1 182 ? 15.670 -9.952 -18.932 1.00 71.31 182 LEU A N 1
ATOM 1430 C CA . LEU A 1 182 ? 16.513 -8.844 -18.473 1.00 71.31 182 LEU A CA 1
ATOM 1431 C C . LEU A 1 182 ? 17.008 -9.068 -17.039 1.00 71.31 182 LEU A C 1
ATOM 1433 O O . LEU A 1 182 ? 18.161 -8.775 -16.738 1.00 71.31 182 LEU A O 1
ATOM 1437 N N . ALA A 1 183 ? 16.173 -9.656 -16.181 1.00 64.56 183 ALA A N 1
ATOM 1438 C CA . ALA A 1 183 ? 16.542 -9.982 -14.808 1.00 64.56 183 ALA A CA 1
ATOM 1439 C C . ALA A 1 183 ? 17.595 -11.098 -14.694 1.00 64.56 183 ALA A C 1
ATOM 1441 O O . ALA A 1 183 ? 18.362 -11.089 -13.743 1.00 64.56 183 ALA A O 1
ATOM 1442 N N . SER A 1 184 ? 17.650 -12.043 -15.643 1.00 69.50 184 SER A N 1
ATOM 1443 C CA . SER A 1 184 ? 18.641 -13.133 -15.648 1.00 69.50 184 SER A CA 1
ATOM 1444 C C . SER A 1 184 ? 19.973 -12.775 -16.315 1.00 69.50 184 SER A C 1
ATOM 1446 O O . SER A 1 184 ? 20.859 -13.621 -16.388 1.00 69.50 184 SER A O 1
ATOM 1448 N N . THR A 1 185 ? 20.083 -11.576 -16.896 1.00 62.41 185 THR A N 1
ATOM 1449 C CA . THR A 1 185 ? 21.280 -11.139 -17.639 1.00 62.41 185 THR A CA 1
ATOM 1450 C C . THR A 1 185 ? 22.284 -10.391 -16.745 1.00 62.41 185 THR A C 1
ATOM 1452 O O . THR A 1 185 ? 23.426 -10.194 -17.153 1.00 62.41 185 THR A O 1
ATOM 1455 N N . ASN A 1 186 ? 21.879 -10.017 -15.526 1.00 49.47 186 ASN A N 1
ATOM 1456 C CA . ASN A 1 186 ? 22.743 -9.512 -14.451 1.00 49.47 186 ASN A CA 1
ATOM 1457 C C . ASN A 1 186 ? 22.879 -10.562 -13.346 1.00 49.47 186 ASN A C 1
ATOM 1459 O O . ASN A 1 186 ? 23.925 -10.544 -12.662 1.00 49.47 186 ASN A O 1
#

Secondary structure (DSSP, 8-state):
-------HHHHHTS--HHHHHHHHHHHHHHHHHHHHHHHHHHHHHHHHHHHHHHHTT--TTHHHHHHHHHHHHHHHHHHHS-----HHHHHHHHHHHHHHHHHHHHHHHHHHHHHHHTTT-HHHHHHHHHHHHHHHHHHHHHHHHH----HHHHHHHHHHHHHHHHHHHHHHHHH-HHHHHHHT--

Foldseek 3Di:
DDDPPDDVVVVVVPQDPVRVVVVQQVVLVLLLVLLLVLLVVVLVVLVVVLVVVVVVVPPPCNVLSCVLSVVSVVLNVVSVPPDDDDPVRSVVSVCCNLVSVLVSLLVVLLVQLVVCLVVLNLVSNVVSLVVSLVVLVVSLVSCVVSDPDDPVVNVVVSVVSNCSSVCSQVVSCVVPVSSVVSPVVD

Sequence (186 aa):
AMSQTVPPDLQARVVSPHQRVRFSAETNALLRTRLQYAALDIAIVLAISFVGNFLASSHEWLLLRSIVLGWVIAAYFLLKSGFRFDGFALRAFEIALFGAVAIQLSLMMNGRLRFFAERGDATSVVGTQYLYFTAFCLHVLTYGIFMPNSWKRAAVVTTLIALIPYAVWFGTAAFHPEIGKLASTN